Protein AF-A0A5J5EKC9-F1 (afdb_monomer)

Radius of gyration: 21.71 Å; Cα contacts (8 Å, |Δi|>4): 289; chains: 1; bounding box: 44×58×73 Å

Mean predicted aligned error: 9.91 Å

pLDDT: mean 78.84, std 13.07, range [30.14, 92.81]

Structure (mmCIF, N/CA/C/O backbone):
data_AF-A0A5J5EKC9-F1
#
_entry.id   AF-A0A5J5EKC9-F1
#
loop_
_atom_site.group_PDB
_atom_site.id
_atom_site.type_symbol
_atom_site.label_atom_id
_atom_site.label_alt_id
_atom_site.label_comp_id
_atom_site.label_asym_id
_atom_site.label_entity_id
_atom_site.label_seq_id
_atom_site.pdbx_PDB_ins_code
_atom_site.Cartn_x
_atom_site.Cartn_y
_atom_site.Cartn_z
_atom_site.occupancy
_atom_site.B_iso_or_equiv
_atom_site.auth_seq_id
_atom_site.auth_comp_id
_atom_site.auth_asym_id
_atom_site.auth_atom_id
_atom_site.pdbx_PDB_model_num
ATOM 1 N N . MET A 1 1 ? 7.483 28.991 14.052 1.00 56.00 1 MET A N 1
ATOM 2 C CA . MET A 1 1 ? 7.542 28.719 12.599 1.00 56.00 1 MET A CA 1
ATOM 3 C C . MET A 1 1 ? 7.421 30.020 11.818 1.00 56.00 1 MET A C 1
ATOM 5 O O . MET A 1 1 ? 6.330 30.593 11.782 1.00 56.00 1 MET A O 1
ATOM 9 N N . SER A 1 2 ? 8.534 30.483 11.246 1.00 81.50 2 SER A N 1
ATOM 10 C CA . SER A 1 2 ? 8.659 31.680 10.397 1.00 81.50 2 SER A CA 1
ATOM 11 C C . SER A 1 2 ? 7.829 31.551 9.108 1.00 81.50 2 SER A C 1
ATOM 13 O O . SER A 1 2 ? 7.553 30.442 8.644 1.00 81.50 2 SER A O 1
ATOM 15 N N . LYS A 1 3 ? 7.426 32.674 8.490 1.00 78.38 3 LYS A N 1
ATOM 16 C CA . LYS A 1 3 ? 6.724 32.679 7.185 1.00 78.38 3 LYS A CA 1
ATOM 17 C C . LYS A 1 3 ? 7.513 31.930 6.100 1.00 78.38 3 LYS A C 1
ATOM 19 O O . LYS A 1 3 ? 6.905 31.303 5.237 1.00 78.38 3 LYS A O 1
ATOM 24 N N . ILE A 1 4 ? 8.844 31.963 6.179 1.00 77.62 4 ILE A N 1
ATOM 25 C CA . ILE A 1 4 ? 9.750 31.296 5.234 1.00 77.62 4 ILE A CA 1
ATOM 26 C C . ILE A 1 4 ? 9.660 29.769 5.384 1.00 77.62 4 ILE A C 1
ATOM 28 O O . ILE A 1 4 ? 9.441 29.067 4.403 1.00 77.62 4 ILE A O 1
ATOM 32 N N . GLU A 1 5 ? 9.705 29.250 6.613 1.00 74.94 5 GLU A N 1
ATOM 33 C CA . GLU A 1 5 ? 9.598 27.806 6.887 1.00 74.94 5 GLU A CA 1
ATOM 34 C C . GLU A 1 5 ? 8.246 27.231 6.444 1.00 74.94 5 GLU A C 1
ATOM 36 O O . GLU A 1 5 ? 8.173 26.127 5.906 1.00 74.94 5 GLU A O 1
ATOM 41 N N . ARG A 1 6 ? 7.160 27.999 6.621 1.00 73.62 6 ARG A N 1
ATOM 42 C CA . ARG A 1 6 ? 5.823 27.602 6.144 1.00 73.62 6 ARG A CA 1
ATOM 43 C C . ARG A 1 6 ? 5.771 27.500 4.621 1.00 73.62 6 ARG A C 1
ATOM 45 O O . ARG A 1 6 ? 5.148 26.578 4.102 1.00 73.62 6 ARG A O 1
ATOM 52 N N . ARG A 1 7 ? 6.425 28.428 3.916 1.00 75.81 7 ARG A N 1
ATOM 53 C CA . ARG A 1 7 ? 6.481 28.448 2.450 1.00 75.81 7 ARG A CA 1
ATOM 54 C C . ARG A 1 7 ? 7.300 27.277 1.905 1.00 75.81 7 ARG A C 1
ATOM 56 O O . ARG A 1 7 ? 6.843 26.626 0.973 1.00 75.81 7 ARG A O 1
ATOM 63 N N . ASN A 1 8 ? 8.431 26.960 2.531 1.00 78.06 8 ASN A N 1
ATOM 64 C CA . ASN A 1 8 ? 9.258 25.814 2.141 1.00 78.06 8 ASN A CA 1
ATOM 65 C C . ASN A 1 8 ? 8.502 24.495 2.335 1.00 78.06 8 ASN A C 1
ATOM 67 O O . ASN A 1 8 ? 8.378 23.713 1.401 1.00 78.06 8 ASN A O 1
ATOM 71 N N . LYS A 1 9 ? 7.859 24.305 3.494 1.00 76.06 9 LYS A N 1
ATOM 72 C CA . LYS A 1 9 ? 7.062 23.098 3.760 1.00 76.06 9 LYS A CA 1
ATOM 73 C C . LYS A 1 9 ? 5.886 22.930 2.787 1.00 76.06 9 LYS A C 1
ATOM 75 O O . LYS A 1 9 ? 5.529 21.806 2.438 1.00 76.06 9 LYS A O 1
ATOM 80 N N . ALA A 1 10 ? 5.274 24.035 2.357 1.00 73.69 10 ALA A N 1
ATOM 81 C CA . ALA A 1 10 ? 4.225 24.013 1.340 1.00 73.69 10 ALA A CA 1
ATOM 82 C C . ALA A 1 10 ? 4.771 23.627 -0.047 1.00 73.69 10 ALA A C 1
ATOM 84 O O . ALA A 1 10 ? 4.149 22.819 -0.733 1.00 73.69 10 ALA A O 1
ATOM 85 N N . ALA A 1 11 ? 5.944 24.139 -0.428 1.00 75.88 11 ALA A N 1
ATOM 86 C CA . ALA A 1 11 ? 6.608 23.788 -1.684 1.00 75.88 11 ALA A CA 1
ATOM 87 C C . ALA A 1 11 ? 7.048 22.311 -1.722 1.00 75.88 11 ALA A C 1
ATOM 89 O O . ALA A 1 11 ? 6.863 21.634 -2.737 1.00 75.88 11 ALA A O 1
ATOM 90 N N . ASP A 1 12 ? 7.549 21.781 -0.604 1.00 72.62 12 ASP A N 1
ATOM 91 C CA . ASP A 1 12 ? 7.915 20.365 -0.475 1.00 72.62 12 ASP A CA 1
ATOM 92 C C . ASP A 1 12 ? 6.685 19.458 -0.633 1.00 72.62 12 ASP A C 1
ATOM 94 O O . ASP A 1 12 ? 6.710 18.460 -1.360 1.00 72.62 12 ASP A O 1
ATOM 98 N N . PHE A 1 13 ? 5.568 19.840 -0.004 1.00 71.50 13 PHE A N 1
ATOM 99 C CA . PHE A 1 13 ? 4.289 19.146 -0.150 1.00 71.50 13 PHE A CA 1
ATOM 100 C C . PHE A 1 13 ? 3.783 19.162 -1.598 1.00 71.50 13 PHE A C 1
ATOM 102 O O . PHE A 1 13 ? 3.320 18.147 -2.128 1.00 71.50 13 PHE A O 1
ATOM 109 N N . GLU A 1 14 ? 3.865 20.315 -2.256 1.00 71.62 14 GLU A N 1
ATOM 110 C CA . GLU A 1 14 ? 3.428 20.469 -3.638 1.00 71.62 14 GLU A CA 1
ATOM 111 C C . GLU A 1 14 ? 4.264 19.606 -4.586 1.00 71.62 14 GLU A C 1
ATOM 113 O O . GLU A 1 14 ? 3.705 18.851 -5.386 1.00 71.62 14 GLU A O 1
ATOM 118 N N . THR A 1 15 ? 5.584 19.614 -4.412 1.00 72.25 15 THR A N 1
ATOM 119 C CA . THR A 1 15 ? 6.518 18.809 -5.207 1.00 72.25 15 THR A CA 1
ATOM 120 C C . THR A 1 15 ? 6.248 17.313 -5.044 1.00 72.25 15 THR A C 1
ATOM 122 O O . THR A 1 15 ? 6.130 16.599 -6.043 1.00 72.25 15 THR A O 1
ATOM 125 N N . GLY A 1 16 ? 6.066 16.842 -3.804 1.00 69.88 16 GLY A N 1
ATOM 126 C CA . GLY A 1 16 ? 5.762 15.437 -3.515 1.00 69.88 16 GLY A CA 1
ATOM 127 C C . GLY A 1 16 ? 4.366 14.997 -3.973 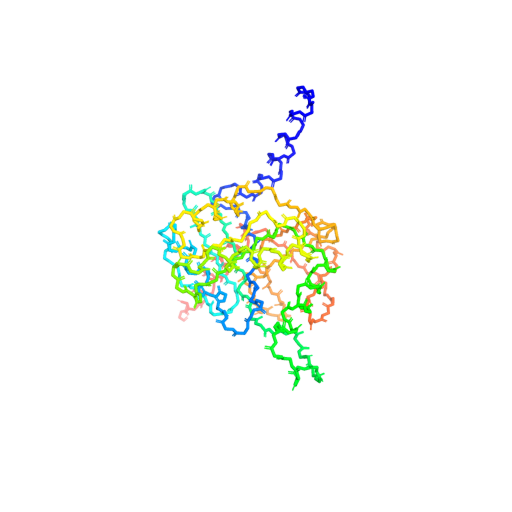1.00 69.88 16 GLY A C 1
ATOM 128 O O . GLY A 1 16 ? 4.175 13.844 -4.358 1.00 69.88 16 GLY A O 1
ATOM 129 N N . SER A 1 17 ? 3.383 15.904 -3.979 1.00 73.81 17 SER A N 1
ATOM 130 C CA . SER A 1 17 ? 2.011 15.594 -4.413 1.00 73.81 17 SER A CA 1
ATOM 131 C C . SER A 1 17 ? 1.813 15.649 -5.932 1.00 73.81 17 SER A C 1
ATOM 133 O O . SER A 1 17 ? 0.872 15.037 -6.440 1.00 73.81 17 SER A O 1
ATOM 135 N N . ARG A 1 18 ? 2.694 16.340 -6.672 1.00 80.44 18 ARG A N 1
ATOM 136 C CA . ARG A 1 18 ? 2.567 16.580 -8.121 1.00 80.44 18 ARG A CA 1
ATOM 137 C C . ARG A 1 18 ? 2.431 15.297 -8.940 1.00 80.44 18 ARG A C 1
ATOM 139 O O . ARG A 1 18 ? 1.605 15.246 -9.843 1.00 80.44 18 ARG A O 1
ATOM 146 N N . ILE A 1 19 ? 3.176 14.250 -8.586 1.00 82.19 19 ILE A N 1
ATOM 147 C CA . ILE A 1 19 ? 3.167 12.957 -9.296 1.00 82.19 19 ILE A CA 1
ATOM 148 C C . ILE A 1 19 ? 1.819 12.220 -9.216 1.00 82.19 19 ILE A C 1
ATOM 150 O O . ILE A 1 19 ? 1.583 11.294 -9.987 1.00 82.19 19 ILE A O 1
ATOM 154 N N . PHE A 1 20 ? 0.942 12.620 -8.291 1.00 82.56 20 PHE A N 1
ATOM 155 C CA . PHE A 1 20 ? -0.371 12.010 -8.067 1.00 82.56 20 PHE A CA 1
ATOM 156 C C . PHE A 1 20 ? -1.532 12.858 -8.616 1.00 82.56 20 PHE A C 1
ATOM 158 O O . PHE A 1 20 ? -2.692 12.485 -8.449 1.00 82.56 20 PHE A O 1
ATOM 165 N N . ARG A 1 21 ? -1.273 14.008 -9.254 1.00 80.50 21 ARG A N 1
ATOM 166 C CA . ARG A 1 21 ? -2.330 14.907 -9.751 1.00 80.50 21 ARG A CA 1
ATOM 167 C C . ARG A 1 21 ? -2.674 14.645 -11.216 1.00 80.50 21 ARG A C 1
ATOM 169 O O . ARG A 1 21 ? -1.801 14.714 -12.072 1.00 80.50 21 ARG A O 1
ATOM 176 N N . GLY A 1 22 ? -3.961 14.439 -11.499 1.00 73.56 22 GLY A N 1
ATOM 177 C CA . GLY A 1 22 ? -4.493 14.270 -12.857 1.00 73.56 22 GLY A CA 1
ATOM 178 C C . GLY A 1 22 ? -4.957 12.843 -13.163 1.00 73.56 22 GLY A C 1
ATOM 179 O O . GLY A 1 22 ? -4.764 11.933 -12.362 1.00 73.56 22 GLY A O 1
ATOM 180 N N . LYS A 1 23 ? -5.598 12.656 -14.323 1.00 68.25 23 LYS A N 1
ATOM 181 C CA . LYS A 1 23 ? -6.128 11.350 -14.762 1.00 68.25 23 LYS A CA 1
ATOM 182 C C . LYS A 1 23 ? -5.019 10.373 -15.171 1.00 68.25 23 LYS A C 1
ATOM 184 O O . LYS A 1 23 ? -5.098 9.194 -14.839 1.00 68.25 23 LYS A O 1
ATOM 189 N N . ASP A 1 24 ? -3.949 10.889 -15.775 1.00 73.75 24 ASP A N 1
ATOM 190 C CA . ASP A 1 24 ? -2.747 10.124 -16.148 1.00 73.75 24 ASP A CA 1
ATOM 191 C C . ASP A 1 24 ? -1.687 10.094 -15.038 1.00 73.75 24 ASP A C 1
ATOM 193 O O . ASP A 1 24 ? -0.527 9.752 -15.264 1.00 73.75 24 ASP A O 1
ATOM 197 N N . ALA A 1 25 ? -2.074 10.476 -13.819 1.00 81.50 25 ALA A N 1
ATOM 198 C CA . ALA A 1 25 ? -1.167 10.498 -12.692 1.00 81.50 25 ALA A CA 1
ATOM 199 C C . ALA A 1 25 ? -0.790 9.094 -12.227 1.00 81.50 25 ALA A C 1
ATOM 201 O O . ALA A 1 25 ? -1.531 8.114 -12.374 1.00 81.50 25 ALA A O 1
ATOM 202 N N . ALA A 1 26 ? 0.363 9.021 -11.577 1.00 84.44 26 ALA A N 1
ATOM 203 C CA . ALA A 1 26 ? 0.844 7.789 -11.001 1.00 84.44 26 ALA A CA 1
ATOM 204 C C . ALA A 1 26 ? -0.047 7.398 -9.799 1.00 84.44 26 ALA A C 1
ATOM 206 O O . ALA A 1 26 ? -0.280 8.234 -8.919 1.00 84.44 26 ALA A O 1
ATOM 207 N N . PRO A 1 27 ? -0.520 6.142 -9.695 1.00 86.81 27 PRO A N 1
ATOM 208 C CA . PRO A 1 27 ? -1.476 5.743 -8.665 1.00 86.81 27 PRO A CA 1
ATOM 209 C C . PRO A 1 27 ? -0.842 5.669 -7.274 1.00 86.81 27 PRO A C 1
ATOM 211 O O . PRO A 1 27 ? 0.279 5.185 -7.115 1.00 86.81 27 PRO A O 1
ATOM 214 N N . ARG A 1 28 ? -1.558 6.112 -6.242 1.00 87.62 28 ARG A N 1
ATOM 215 C CA . ARG A 1 28 ? -1.145 5.922 -4.845 1.00 87.62 28 ARG A CA 1
ATOM 216 C C . ARG A 1 28 ? -1.250 4.444 -4.486 1.00 87.62 28 ARG A C 1
ATOM 218 O O . ARG A 1 28 ? -2.341 3.888 -4.526 1.00 87.62 28 ARG A O 1
ATOM 225 N N . ILE A 1 29 ? -0.124 3.828 -4.148 1.00 85.12 29 ILE A N 1
ATOM 226 C CA . ILE A 1 29 ? -0.057 2.401 -3.826 1.00 85.12 29 ILE A CA 1
ATOM 227 C C . ILE A 1 29 ? -0.468 2.204 -2.365 1.00 85.12 29 ILE A C 1
ATOM 229 O O . ILE A 1 29 ? 0.139 2.795 -1.470 1.00 85.12 29 ILE A O 1
ATOM 233 N N . VAL A 1 30 ? -1.482 1.375 -2.130 1.00 86.31 30 VAL A N 1
ATOM 234 C CA . VAL A 1 30 ? -1.990 1.034 -0.797 1.00 86.31 30 VAL A CA 1
ATOM 235 C C . VAL A 1 30 ? -2.004 -0.481 -0.649 1.00 86.31 30 VAL A C 1
ATOM 237 O O . VAL A 1 30 ? -2.811 -1.167 -1.273 1.00 86.31 30 VAL A O 1
ATOM 240 N N . ALA A 1 31 ? -1.111 -1.007 0.187 1.00 85.44 31 ALA A N 1
ATOM 241 C CA . ALA A 1 31 ? -1.110 -2.417 0.551 1.00 85.44 31 ALA A CA 1
ATOM 242 C C . ALA A 1 31 ? -2.077 -2.662 1.715 1.00 85.44 31 ALA A C 1
ATOM 244 O O . ALA A 1 31 ? -2.024 -1.963 2.728 1.00 85.44 31 ALA A O 1
ATOM 245 N N . VAL A 1 32 ? -2.951 -3.657 1.569 1.00 83.75 32 VAL A N 1
ATOM 246 C CA . VAL A 1 32 ? -3.915 -4.064 2.596 1.00 83.75 32 VAL A CA 1
ATOM 247 C C . VAL A 1 32 ? -3.488 -5.416 3.141 1.00 83.75 32 VAL A C 1
ATOM 249 O O . VAL A 1 32 ? -3.497 -6.412 2.417 1.00 83.75 32 VAL A O 1
ATOM 252 N N . VAL A 1 33 ? -3.089 -5.425 4.413 1.00 83.56 33 VAL A N 1
ATOM 253 C CA . VAL A 1 33 ? -2.489 -6.580 5.086 1.00 83.56 33 VAL A CA 1
ATOM 254 C C . VAL A 1 33 ? -3.454 -7.115 6.153 1.00 83.56 33 VAL A C 1
ATOM 256 O O . VAL A 1 33 ? -3.786 -6.378 7.085 1.00 83.56 33 VAL A O 1
ATOM 259 N N . PRO A 1 34 ? -3.897 -8.381 6.058 1.00 86.00 34 PRO A N 1
ATOM 260 C CA . PRO A 1 34 ? -4.739 -9.004 7.069 1.00 86.00 34 PRO A CA 1
ATOM 261 C C . PRO A 1 34 ? -3.875 -9.513 8.228 1.00 86.00 34 PRO A C 1
ATOM 263 O O . PRO A 1 34 ? -3.042 -10.402 8.057 1.00 86.00 34 PRO A O 1
ATOM 266 N N . LEU A 1 35 ? -4.076 -8.950 9.420 1.00 81.19 35 LEU A N 1
ATOM 267 C CA . LEU A 1 35 ? -3.326 -9.339 10.620 1.00 81.19 35 LEU A CA 1
ATOM 268 C C . LEU A 1 35 ? -3.928 -10.555 11.330 1.00 81.19 35 LEU A C 1
ATOM 270 O O . LEU A 1 35 ? -3.189 -11.342 11.914 1.00 81.19 35 LEU A O 1
ATOM 274 N N . CYS A 1 36 ? -5.247 -10.728 11.237 1.00 79.94 36 CYS A N 1
ATOM 275 C CA . CYS A 1 36 ? -5.976 -11.832 11.856 1.00 79.94 36 CYS A CA 1
ATOM 276 C C . CYS A 1 36 ? -6.418 -12.860 10.802 1.00 79.94 36 CYS A C 1
ATOM 278 O O . CYS A 1 36 ? -6.646 -12.524 9.640 1.00 79.94 36 CYS A O 1
ATOM 280 N N . GLY A 1 37 ? -6.588 -14.122 11.197 1.00 75.69 37 GLY A N 1
ATOM 281 C CA . GLY A 1 37 ? -7.072 -15.176 10.291 1.00 75.69 37 GLY A CA 1
ATOM 282 C C . GLY A 1 37 ? -8.527 -15.036 9.826 1.00 75.69 37 GLY A C 1
ATOM 283 O O . GLY A 1 37 ? -8.891 -15.599 8.801 1.00 75.69 37 GLY A O 1
ATOM 284 N N . ASN A 1 38 ? -9.352 -14.286 10.554 1.00 78.44 38 ASN A N 1
ATOM 285 C CA . ASN A 1 38 ? -10.787 -14.121 10.301 1.00 78.44 38 ASN A CA 1
ATOM 286 C C . ASN A 1 38 ? -11.145 -12.829 9.545 1.00 78.44 38 ASN A C 1
ATOM 288 O O . ASN A 1 38 ? -12.326 -12.512 9.412 1.00 78.44 38 ASN A O 1
ATOM 292 N N . VAL A 1 39 ? -10.151 -12.067 9.077 1.00 82.81 39 VAL A N 1
ATOM 293 C CA . VAL A 1 39 ? -10.372 -10.818 8.334 1.00 82.81 39 VAL A CA 1
ATOM 294 C C . VAL A 1 39 ? -10.131 -11.010 6.839 1.00 82.81 39 VAL A C 1
ATOM 296 O O . VAL A 1 39 ? -9.233 -11.741 6.426 1.00 82.81 39 VAL A O 1
ATOM 299 N N . SER A 1 40 ? -10.919 -10.315 6.017 1.00 85.06 40 SER A N 1
ATOM 300 C CA . SER A 1 40 ? -10.773 -10.315 4.557 1.00 85.06 40 SER A CA 1
ATOM 301 C C . SER A 1 40 ? -10.312 -8.944 4.074 1.00 85.06 40 SER A C 1
ATOM 303 O O . SER A 1 40 ? -11.051 -7.959 4.151 1.00 85.06 40 SER A O 1
ATOM 305 N N . SER A 1 41 ? -9.099 -8.892 3.519 1.00 85.56 41 SER A N 1
ATOM 306 C CA . SER A 1 41 ? -8.526 -7.693 2.893 1.00 85.56 41 SER A CA 1
ATOM 307 C C . SER A 1 41 ? -9.415 -7.159 1.768 1.00 85.56 41 SER A C 1
ATOM 309 O O . SER A 1 41 ? -9.649 -5.953 1.680 1.00 85.56 41 SER A O 1
ATOM 311 N N . ALA A 1 42 ? -9.969 -8.050 0.941 1.00 90.25 42 ALA A N 1
ATOM 312 C CA . ALA A 1 42 ? -10.867 -7.678 -0.147 1.00 90.25 42 ALA A CA 1
ATOM 313 C C . ALA A 1 42 ? -12.170 -7.060 0.380 1.00 90.25 42 ALA A C 1
ATOM 315 O O . ALA A 1 42 ? -12.610 -6.026 -0.123 1.00 90.25 42 ALA A O 1
ATOM 316 N N . ALA A 1 43 ? -12.759 -7.626 1.440 1.00 89.94 43 ALA A N 1
ATOM 317 C CA . ALA A 1 43 ? -13.953 -7.062 2.068 1.00 89.94 43 ALA A CA 1
ATOM 318 C C . ALA A 1 43 ? -13.702 -5.663 2.655 1.00 89.94 43 ALA A C 1
ATOM 320 O O . ALA A 1 43 ? -14.560 -4.788 2.530 1.00 89.94 43 ALA A O 1
ATOM 321 N N . VAL A 1 44 ? -12.521 -5.424 3.240 1.00 89.19 44 VAL A N 1
ATOM 322 C CA . VAL A 1 44 ? -12.117 -4.093 3.724 1.00 89.19 44 VAL A CA 1
ATOM 323 C C . VAL A 1 44 ? -12.076 -3.084 2.577 1.00 89.19 44 VAL A C 1
ATOM 325 O O . VAL A 1 44 ? -12.684 -2.018 2.684 1.00 89.19 44 VAL A O 1
ATOM 328 N N . VAL A 1 45 ? -11.408 -3.420 1.469 1.00 90.69 45 VAL A N 1
ATOM 329 C CA . VAL A 1 45 ? -11.327 -2.537 0.293 1.00 90.69 45 VAL A CA 1
ATOM 330 C C . VAL A 1 45 ? -12.717 -2.284 -0.288 1.00 90.69 45 VAL A C 1
ATOM 332 O O . VAL A 1 45 ? -13.070 -1.130 -0.521 1.00 90.69 45 VAL A O 1
ATOM 335 N N . ARG A 1 46 ? -13.552 -3.323 -0.432 1.00 91.81 46 ARG A N 1
ATOM 336 C CA . ARG A 1 46 ? -14.948 -3.183 -0.885 1.00 91.81 46 ARG A CA 1
ATOM 337 C C . ARG A 1 46 ? -15.750 -2.246 0.021 1.00 91.81 46 ARG A C 1
ATOM 339 O O . ARG A 1 46 ? -16.457 -1.382 -0.484 1.00 91.81 46 ARG A O 1
ATOM 346 N N . SER A 1 47 ? -15.618 -2.368 1.342 1.00 89.94 47 SER A N 1
ATOM 347 C CA . SER A 1 47 ? -16.299 -1.487 2.304 1.00 89.94 47 SER A CA 1
ATOM 348 C C . SER A 1 47 ? -15.847 -0.029 2.174 1.00 89.94 47 SER A C 1
ATOM 350 O O . SER A 1 47 ? -16.673 0.883 2.188 1.00 89.94 47 SER A O 1
ATOM 352 N N . LEU A 1 48 ? -14.542 0.205 1.999 1.00 90.06 48 LEU A N 1
ATOM 353 C CA . LEU A 1 48 ? -14.000 1.551 1.796 1.00 90.06 48 LEU A CA 1
ATOM 354 C C . LEU A 1 48 ? -14.485 2.168 0.483 1.00 90.06 48 LEU A C 1
ATOM 356 O O . LEU A 1 48 ? -14.891 3.327 0.481 1.00 90.06 48 LEU A O 1
ATOM 360 N N . LEU A 1 49 ? -14.479 1.409 -0.613 1.00 90.88 49 LEU A N 1
ATOM 361 C CA . LEU A 1 49 ? -14.930 1.895 -1.919 1.00 90.88 49 LEU A CA 1
ATOM 362 C C . LEU A 1 49 ? -16.440 2.168 -1.934 1.00 90.88 49 LEU A C 1
ATOM 364 O O . LEU A 1 49 ? -16.854 3.228 -2.398 1.00 90.88 49 LEU A O 1
ATOM 368 N N . ARG A 1 50 ? -17.247 1.300 -1.308 1.00 89.88 50 ARG A N 1
ATOM 369 C CA . ARG A 1 50 ? -18.685 1.541 -1.096 1.00 89.88 50 ARG A CA 1
ATOM 370 C C . ARG A 1 50 ? -18.952 2.822 -0.311 1.00 89.88 50 ARG A C 1
ATOM 372 O O . ARG A 1 50 ? -19.875 3.547 -0.646 1.00 89.88 50 ARG A O 1
ATOM 379 N N . SER A 1 51 ? -18.124 3.153 0.685 1.00 87.94 51 SER A N 1
ATOM 380 C CA . SER A 1 51 ? -18.258 4.419 1.434 1.00 87.94 51 SER A CA 1
ATOM 381 C C . SER A 1 51 ? -17.981 5.683 0.600 1.00 87.94 51 SER A C 1
ATOM 383 O O . SER A 1 51 ? -18.180 6.803 1.078 1.00 87.94 51 SER A O 1
ATOM 385 N N . LEU A 1 52 ? -17.483 5.508 -0.626 1.00 87.25 52 LEU A N 1
ATOM 386 C CA . LEU A 1 52 ? -17.191 6.559 -1.597 1.00 87.25 52 LEU A CA 1
ATOM 387 C C . LEU A 1 52 ? -18.082 6.466 -2.841 1.00 87.25 52 LEU A C 1
ATOM 389 O O . LEU A 1 52 ? -17.784 7.155 -3.815 1.00 87.25 52 LEU A O 1
ATOM 393 N N . ASP A 1 53 ? -19.107 5.610 -2.818 1.00 86.88 53 ASP A N 1
ATOM 394 C CA . ASP A 1 53 ? -19.987 5.331 -3.957 1.00 86.88 53 ASP A CA 1
ATOM 395 C C . ASP A 1 53 ? -19.217 4.829 -5.196 1.00 86.88 53 ASP A C 1
ATOM 397 O O . ASP A 1 53 ? -19.576 5.101 -6.340 1.00 86.88 53 ASP A O 1
ATOM 401 N N . VAL A 1 54 ? -18.114 4.103 -4.967 1.00 87.12 54 VAL A N 1
ATOM 402 C CA . VAL A 1 54 ? -17.298 3.481 -6.016 1.00 87.12 54 VAL A CA 1
ATOM 403 C C . VAL A 1 54 ? -17.559 1.979 -6.018 1.00 87.12 54 VAL A C 1
ATOM 405 O O . VAL A 1 54 ? -17.171 1.267 -5.089 1.00 87.12 54 VAL A O 1
ATOM 408 N N . GLU A 1 55 ? -18.178 1.485 -7.086 1.00 83.38 55 GLU A N 1
ATOM 409 C CA . GLU A 1 55 ? -18.395 0.055 -7.301 1.00 83.38 55 GLU A CA 1
ATOM 410 C C . GLU A 1 55 ? -17.348 -0.494 -8.266 1.00 83.38 55 GLU A C 1
ATOM 412 O O . GLU A 1 55 ? -17.337 -0.184 -9.454 1.00 83.38 55 GLU A O 1
ATOM 417 N N . VAL A 1 56 ? -16.426 -1.292 -7.731 1.00 85.00 56 VAL A N 1
ATOM 418 C CA . VAL A 1 56 ? -15.392 -1.982 -8.503 1.00 85.00 56 VAL A CA 1
ATOM 419 C C . VAL A 1 56 ? -15.265 -3.400 -7.970 1.00 85.00 56 VAL A C 1
ATOM 421 O O . VAL A 1 56 ? -15.342 -3.631 -6.760 1.00 85.00 56 VAL A O 1
ATOM 424 N N . GLU A 1 57 ? -15.055 -4.351 -8.874 1.00 86.88 57 GLU A N 1
ATOM 425 C CA . GLU A 1 57 ? -14.723 -5.719 -8.507 1.00 86.88 57 GLU A CA 1
ATOM 426 C C . GLU A 1 57 ? -13.323 -5.758 -7.879 1.00 86.88 57 GLU A C 1
ATOM 428 O O . GLU A 1 57 ? -12.316 -5.391 -8.489 1.00 86.88 57 GLU A O 1
ATOM 433 N N . VAL A 1 58 ? -13.269 -6.160 -6.610 1.00 89.88 58 VAL A N 1
ATOM 434 C CA . VAL A 1 58 ? -12.017 -6.282 -5.864 1.00 89.88 58 VAL A CA 1
ATOM 435 C C . VAL A 1 58 ? -11.655 -7.761 -5.799 1.00 89.88 58 VAL A C 1
ATOM 437 O O . VAL A 1 58 ? -12.434 -8.525 -5.220 1.00 89.88 58 VAL A O 1
ATOM 440 N N . PRO A 1 59 ? -10.491 -8.168 -6.333 1.00 88.12 59 PRO A N 1
ATOM 441 C CA . PRO A 1 59 ? -10.056 -9.553 -6.263 1.00 88.12 59 PRO A CA 1
ATOM 442 C C . PRO A 1 59 ? -9.759 -9.954 -4.812 1.00 88.12 59 PRO A C 1
ATOM 444 O O . PRO A 1 59 ? -9.365 -9.122 -3.992 1.00 88.12 59 PRO A O 1
ATOM 447 N N . GLU A 1 60 ? -9.902 -11.243 -4.493 1.00 84.75 60 GLU A N 1
ATOM 448 C CA . GLU A 1 60 ? -9.558 -11.774 -3.161 1.00 84.75 60 GLU A CA 1
ATOM 449 C C . GLU A 1 60 ? -8.064 -11.617 -2.834 1.00 84.75 60 GLU A C 1
ATOM 451 O O . GLU A 1 60 ? -7.686 -11.455 -1.673 1.00 84.75 60 GLU A O 1
ATOM 456 N N . TYR A 1 61 ? -7.211 -11.628 -3.860 1.00 80.44 61 TYR A N 1
ATOM 457 C CA . TYR A 1 61 ? -5.782 -11.355 -3.763 1.00 80.44 61 TYR A CA 1
ATOM 458 C C . TYR A 1 61 ? -5.266 -10.724 -5.059 1.00 80.44 61 TYR A C 1
ATOM 460 O O . TYR A 1 61 ? -5.783 -11.000 -6.139 1.00 80.44 61 TYR A O 1
ATOM 468 N N . GLY A 1 62 ? -4.231 -9.890 -4.960 1.00 79.50 62 GLY A N 1
ATOM 469 C CA . GLY A 1 62 ? -3.592 -9.258 -6.116 1.00 79.50 62 GLY A CA 1
ATOM 470 C C . GLY A 1 62 ? -3.785 -7.746 -6.159 1.00 79.50 62 GLY A C 1
ATOM 471 O O . GLY A 1 62 ? -3.879 -7.090 -5.124 1.00 79.50 62 GLY A O 1
ATOM 472 N N . ILE A 1 63 ? -3.778 -7.178 -7.363 1.00 81.75 63 ILE A N 1
ATOM 473 C CA . ILE A 1 63 ? -3.728 -5.729 -7.572 1.00 81.75 63 ILE A CA 1
ATOM 474 C C . ILE A 1 63 ? -5.033 -5.251 -8.204 1.00 81.75 63 ILE A C 1
ATOM 476 O O . ILE A 1 63 ? -5.496 -5.822 -9.186 1.00 81.75 63 ILE A O 1
ATOM 480 N N . CYS A 1 64 ? -5.607 -4.178 -7.666 1.00 86.69 64 CYS A N 1
ATOM 481 C CA . CYS A 1 64 ? -6.781 -3.513 -8.223 1.00 86.69 64 CYS A CA 1
ATOM 482 C C . CYS A 1 64 ? -6.560 -2.002 -8.234 1.00 86.69 64 CYS A C 1
ATOM 484 O O . CYS A 1 64 ? -6.101 -1.426 -7.252 1.00 86.69 64 CYS A O 1
ATOM 486 N N . THR A 1 65 ? -6.891 -1.341 -9.339 1.00 88.25 65 THR A N 1
ATOM 487 C CA . THR A 1 65 ? -6.681 0.100 -9.490 1.00 88.25 65 THR A CA 1
ATOM 488 C C . THR A 1 65 ? -8.016 0.810 -9.636 1.00 88.25 65 THR A C 1
ATOM 490 O O . THR A 1 65 ? -8.791 0.499 -10.533 1.00 88.25 65 THR A O 1
ATOM 493 N N . THR A 1 66 ? -8.264 1.802 -8.785 1.00 90.50 66 THR A N 1
ATOM 494 C CA . THR A 1 66 ? -9.533 2.533 -8.723 1.00 90.50 66 THR A CA 1
ATOM 495 C C . THR A 1 66 ? -9.308 4.032 -8.832 1.00 90.50 66 THR A C 1
ATOM 497 O O . THR A 1 66 ? -8.444 4.596 -8.152 1.00 90.50 66 THR A O 1
ATOM 500 N N . TRP A 1 67 ? -10.119 4.695 -9.649 1.00 90.19 67 TRP A N 1
ATOM 501 C CA . TRP A 1 67 ? -10.192 6.150 -9.681 1.00 90.19 67 TRP A CA 1
ATOM 502 C C . TRP A 1 67 ? -11.228 6.642 -8.671 1.00 90.19 67 TRP A C 1
ATOM 504 O O . TRP A 1 67 ? -12.380 6.219 -8.709 1.00 90.19 67 TRP A O 1
ATOM 514 N N . VAL A 1 68 ? -10.824 7.536 -7.767 1.00 89.12 68 VAL A N 1
ATOM 515 C CA . VAL A 1 68 ? -11.722 8.120 -6.767 1.00 89.12 68 VAL A CA 1
ATOM 516 C C . VAL A 1 68 ? -12.065 9.545 -7.182 1.00 89.12 68 VAL A C 1
ATOM 518 O O . VAL A 1 68 ? -11.307 10.483 -6.912 1.00 89.12 68 VAL A O 1
ATOM 521 N N . GLU A 1 69 ? -13.226 9.710 -7.819 1.00 87.50 69 GLU A N 1
ATOM 522 C CA . GLU A 1 69 ? -13.663 10.987 -8.404 1.00 87.50 69 GLU A CA 1
ATOM 523 C C . GLU A 1 69 ? -13.719 12.107 -7.359 1.00 87.50 69 GLU A C 1
ATOM 525 O O . GLU A 1 69 ? -13.194 13.199 -7.578 1.00 87.50 69 GLU A O 1
ATOM 530 N N . ARG A 1 70 ? -14.236 11.803 -6.160 1.00 87.44 70 ARG A N 1
ATOM 531 C CA . ARG A 1 70 ? -14.360 12.756 -5.044 1.00 87.44 70 ARG A CA 1
ATOM 532 C C . ARG A 1 70 ? -13.047 13.453 -4.681 1.00 87.44 70 ARG A C 1
ATOM 534 O O . ARG A 1 70 ? -13.065 14.610 -4.266 1.00 87.44 70 ARG A O 1
ATOM 541 N N . PHE A 1 71 ? -11.919 12.756 -4.812 1.00 87.00 71 PHE A N 1
ATOM 542 C CA . PHE A 1 71 ? -10.595 13.297 -4.494 1.00 87.00 71 PHE A CA 1
ATOM 543 C C . PHE A 1 71 ? -9.749 13.577 -5.738 1.00 87.00 71 PHE A C 1
ATOM 545 O O . PHE A 1 71 ? -8.670 14.149 -5.602 1.00 87.00 71 PHE A O 1
ATOM 552 N N . LYS A 1 72 ? -10.224 13.212 -6.938 1.00 87.62 72 LYS A N 1
ATOM 553 C CA . LYS A 1 72 ? -9.475 13.285 -8.204 1.00 87.62 72 LYS A CA 1
ATOM 554 C C . LYS A 1 72 ? -8.102 12.617 -8.088 1.00 87.62 72 LYS A C 1
ATOM 556 O O . LYS A 1 72 ? -7.077 13.185 -8.475 1.00 87.62 72 LYS A O 1
ATOM 561 N N . GLN A 1 73 ? -8.078 11.443 -7.460 1.00 88.50 73 GLN A N 1
ATOM 562 C CA . GLN A 1 73 ? -6.870 10.661 -7.209 1.00 88.50 73 GLN A CA 1
ATOM 563 C C . GLN A 1 73 ? -7.074 9.221 -7.672 1.00 88.50 73 GLN A C 1
ATOM 565 O O . GLN A 1 73 ? -8.155 8.647 -7.530 1.00 88.50 73 GLN A O 1
ATOM 570 N N . LYS A 1 74 ? -5.994 8.624 -8.172 1.00 89.31 74 LYS A N 1
ATOM 571 C CA . LYS A 1 74 ? -5.928 7.211 -8.538 1.00 89.31 74 LYS A CA 1
ATOM 572 C C . LYS A 1 74 ? -5.291 6.425 -7.393 1.00 89.31 74 LYS A C 1
ATOM 574 O O . LYS A 1 74 ? -4.211 6.799 -6.932 1.00 89.31 74 LYS A O 1
ATOM 579 N N . ILE A 1 75 ? -5.932 5.348 -6.951 1.00 89.12 75 ILE A N 1
ATOM 580 C CA . ILE A 1 75 ? -5.410 4.432 -5.926 1.00 89.12 75 ILE A CA 1
ATOM 581 C C . ILE A 1 75 ? -5.172 3.068 -6.566 1.00 89.12 75 ILE A C 1
ATOM 583 O O . ILE A 1 75 ? -6.013 2.585 -7.318 1.00 89.12 75 ILE A O 1
ATOM 587 N N . GLN A 1 76 ? -4.036 2.455 -6.261 1.00 87.00 76 GLN A N 1
ATOM 588 C CA . GLN A 1 76 ? -3.724 1.072 -6.591 1.00 87.00 76 GLN A CA 1
ATOM 589 C C . GLN A 1 76 ? -3.674 0.269 -5.293 1.00 87.00 76 GLN A C 1
ATOM 591 O O . GLN A 1 76 ? -2.767 0.430 -4.477 1.00 87.00 76 GLN A O 1
ATOM 596 N N . TRP A 1 77 ? -4.679 -0.570 -5.098 1.00 84.38 77 TRP A N 1
ATOM 597 C CA . TRP A 1 77 ? -4.810 -1.489 -3.982 1.00 84.38 77 TRP A CA 1
ATOM 598 C C . TRP A 1 77 ? -3.996 -2.745 -4.256 1.00 84.38 77 TRP A C 1
ATOM 600 O O . TRP A 1 77 ? -4.161 -3.372 -5.300 1.00 84.38 77 TRP A O 1
ATOM 610 N N . ILE A 1 78 ? -3.152 -3.128 -3.305 1.00 83.31 78 ILE A N 1
ATOM 611 C CA . ILE A 1 78 ? -2.489 -4.430 -3.278 1.00 83.31 78 ILE A CA 1
ATOM 612 C C . ILE A 1 78 ? -3.148 -5.227 -2.154 1.00 83.31 78 ILE A C 1
ATOM 614 O O . ILE A 1 78 ? -2.900 -4.980 -0.972 1.00 83.31 78 ILE A O 1
ATOM 618 N N . VAL A 1 79 ? -4.041 -6.136 -2.530 1.00 83.69 79 VAL A N 1
ATOM 619 C CA . VAL A 1 79 ? -4.788 -7.012 -1.627 1.00 83.69 79 VAL A CA 1
ATOM 620 C C . VAL A 1 79 ? -3.916 -8.222 -1.320 1.00 83.69 79 VAL A C 1
ATOM 622 O O . VAL A 1 79 ? -3.696 -9.079 -2.178 1.00 83.69 79 VAL A O 1
ATOM 625 N N . LEU A 1 80 ? -3.385 -8.272 -0.099 1.00 77.31 80 LEU A N 1
ATOM 626 C CA . LEU A 1 80 ? -2.487 -9.338 0.329 1.00 77.31 80 LEU A CA 1
ATOM 627 C C . LEU A 1 80 ? -3.249 -10.422 1.091 1.00 77.31 80 LEU A C 1
ATOM 629 O O . LEU A 1 80 ? -4.193 -10.142 1.840 1.00 77.31 80 LEU A O 1
ATOM 633 N N . ARG A 1 81 ? -2.798 -11.666 0.906 1.00 75.81 81 ARG A N 1
ATOM 634 C CA . ARG A 1 81 ? -3.224 -12.822 1.699 1.00 75.81 81 ARG A CA 1
ATOM 635 C C . ARG A 1 81 ? -2.391 -12.922 2.968 1.00 75.81 81 ARG A C 1
ATOM 637 O O . ARG A 1 81 ? -1.278 -12.407 3.053 1.00 75.81 81 ARG A O 1
ATOM 644 N N . ARG A 1 82 ? -2.935 -13.638 3.947 1.00 72.44 82 ARG A N 1
ATOM 645 C CA . ARG A 1 82 ? -2.255 -13.973 5.195 1.00 72.44 82 ARG A CA 1
ATOM 646 C C . ARG A 1 82 ? -1.292 -15.150 4.984 1.00 72.44 82 ARG A C 1
ATOM 648 O O . ARG A 1 82 ? -1.535 -16.252 5.461 1.00 72.44 82 ARG A O 1
ATOM 655 N N . GLU A 1 83 ? -0.225 -14.928 4.225 1.00 63.94 83 GLU A N 1
ATOM 656 C CA . GLU A 1 83 ? 0.785 -15.941 3.894 1.00 63.94 83 GLU A CA 1
ATOM 657 C C . GLU A 1 83 ? 2.183 -15.361 4.152 1.00 63.94 83 GLU A C 1
ATOM 659 O O . GLU A 1 83 ? 2.524 -14.317 3.610 1.00 63.94 83 GLU A O 1
ATOM 664 N N . MET A 1 84 ? 2.995 -16.005 5.001 1.00 57.34 84 MET A N 1
ATOM 665 C CA . MET A 1 84 ? 4.339 -15.507 5.369 1.00 57.34 84 MET A CA 1
ATOM 666 C C . MET A 1 84 ? 5.476 -16.147 4.550 1.00 57.34 84 MET A C 1
ATOM 668 O O . MET A 1 84 ? 6.627 -15.787 4.732 1.00 57.34 84 MET A O 1
ATOM 672 N N . LEU A 1 85 ? 5.170 -17.093 3.654 1.00 51.78 85 LEU A N 1
ATOM 673 C CA . LEU A 1 85 ? 6.074 -18.191 3.270 1.00 51.78 85 LEU A CA 1
ATOM 674 C C . LEU A 1 85 ? 6.506 -19.008 4.510 1.00 51.78 85 LEU A C 1
ATOM 676 O O . LEU A 1 85 ? 7.668 -19.060 4.883 1.00 51.78 85 LEU A O 1
ATOM 680 N N . ALA A 1 86 ? 5.472 -19.634 5.098 1.00 42.44 86 ALA A N 1
ATOM 681 C CA . ALA A 1 86 ? 5.405 -20.713 6.096 1.00 42.44 86 ALA A CA 1
ATOM 682 C C . ALA A 1 86 ? 6.130 -20.505 7.445 1.00 42.44 86 ALA A C 1
ATOM 684 O O . ALA A 1 86 ? 7.341 -20.383 7.502 1.00 42.44 86 ALA A O 1
ATOM 685 N N . VAL A 1 87 ? 5.376 -20.545 8.555 1.00 43.09 87 VAL A N 1
ATOM 686 C CA . VAL A 1 87 ? 5.851 -20.445 9.956 1.00 43.09 87 VAL A CA 1
ATOM 687 C C . VAL A 1 87 ? 5.796 -21.829 10.619 1.00 43.09 87 VAL A C 1
ATOM 689 O O . VAL A 1 87 ? 4.934 -22.056 11.475 1.00 43.09 87 VAL A O 1
ATOM 692 N N . PRO A 1 88 ? 6.593 -22.838 10.224 1.00 42.16 88 PRO A N 1
ATOM 693 C CA . PRO A 1 88 ? 6.393 -24.147 10.803 1.00 42.16 88 PRO A CA 1
ATOM 694 C C . PRO A 1 88 ? 6.937 -24.115 12.243 1.00 42.16 88 PRO A C 1
ATOM 696 O O . PRO A 1 88 ? 8.065 -23.697 12.481 1.00 42.16 88 PRO A O 1
ATOM 699 N N . TYR A 1 89 ? 6.097 -24.562 13.185 1.00 33.34 89 TYR A N 1
ATOM 700 C CA . TYR A 1 89 ? 6.410 -25.017 14.557 1.00 33.34 89 TYR A CA 1
ATOM 701 C C . TYR A 1 89 ? 6.077 -24.136 15.782 1.00 33.34 89 TYR A C 1
ATOM 703 O O . TYR A 1 89 ? 6.232 -24.629 16.893 1.00 33.34 89 TYR A O 1
ATOM 711 N N . GLY A 1 90 ? 5.516 -22.926 15.655 1.00 36.53 90 GLY A N 1
ATOM 712 C CA . GLY A 1 90 ? 5.263 -22.069 16.841 1.00 36.53 90 GLY A CA 1
ATOM 713 C C . GLY A 1 90 ? 3.826 -21.986 17.389 1.00 36.53 90 GLY A C 1
ATOM 714 O O . GLY A 1 90 ? 3.634 -21.633 18.546 1.00 36.53 90 GLY A O 1
ATOM 715 N N . CYS A 1 91 ? 2.797 -22.274 16.587 1.00 34.94 91 CYS A N 1
ATOM 716 C CA . CYS A 1 91 ? 1.423 -21.822 16.885 1.00 34.94 91 CYS A CA 1
ATOM 717 C C . CYS A 1 91 ? 0.522 -22.838 17.614 1.00 34.94 91 CYS A C 1
ATOM 719 O O . CYS A 1 91 ? -0.686 -22.640 17.673 1.00 34.94 91 CYS A O 1
ATOM 721 N N . LYS A 1 92 ? 1.058 -23.938 18.156 1.00 31.34 92 LYS A N 1
ATOM 722 C CA . LYS A 1 92 ? 0.221 -25.020 18.714 1.00 31.34 92 LYS A CA 1
ATOM 723 C C . LYS A 1 92 ? -0.298 -24.780 20.148 1.00 31.34 92 LYS A C 1
ATOM 725 O O . LYS A 1 92 ? -0.949 -25.671 20.676 1.00 31.34 92 LYS A O 1
ATOM 730 N N . LEU A 1 93 ? -0.018 -23.632 20.780 1.00 32.50 93 LEU A N 1
ATOM 731 C CA . LEU A 1 93 ? -0.227 -23.428 22.230 1.00 32.50 93 LEU A CA 1
ATOM 732 C C . LEU A 1 93 ? -0.719 -22.020 22.660 1.00 32.50 93 LEU A C 1
ATOM 734 O O . LEU A 1 93 ? -0.545 -21.664 23.820 1.00 32.50 93 LEU A O 1
ATOM 738 N N . ALA A 1 94 ? -1.295 -21.187 21.783 1.00 30.14 94 ALA A N 1
ATOM 739 C CA . ALA A 1 94 ? -1.677 -19.813 22.158 1.00 30.14 94 ALA A CA 1
ATOM 740 C C . ALA A 1 94 ? -3.201 -19.601 22.223 1.00 30.14 94 ALA A C 1
ATOM 742 O O . ALA A 1 94 ? -3.876 -19.704 21.201 1.00 30.14 94 ALA A O 1
ATOM 743 N N . ASP A 1 95 ? -3.711 -19.238 23.407 1.00 36.84 95 ASP A N 1
ATOM 744 C CA . ASP A 1 95 ? -5.142 -18.994 23.666 1.00 36.84 95 ASP A CA 1
ATOM 745 C C . ASP A 1 95 ? -5.592 -17.541 23.421 1.00 36.84 95 ASP A C 1
ATOM 747 O O . ASP A 1 95 ? -6.778 -17.291 23.229 1.00 36.84 95 ASP A O 1
ATOM 751 N N . PHE A 1 96 ? -4.685 -16.559 23.368 1.00 46.91 96 PHE A N 1
ATOM 752 C CA . PHE A 1 96 ? -5.034 -15.159 23.092 1.00 46.91 96 PHE A CA 1
ATOM 753 C C . PHE A 1 96 ? -3.865 -14.451 22.382 1.00 46.91 96 PHE A C 1
ATOM 755 O O . PHE A 1 96 ? -2.738 -14.497 22.861 1.00 46.91 96 PHE A O 1
ATOM 762 N N . VAL A 1 97 ? -4.155 -13.750 21.276 1.00 48.41 97 VAL A N 1
ATOM 763 C CA . VAL A 1 97 ? -3.230 -13.089 20.319 1.00 48.41 97 VAL A CA 1
ATOM 764 C C . VAL A 1 97 ? -2.666 -14.031 19.256 1.00 48.41 97 VAL A C 1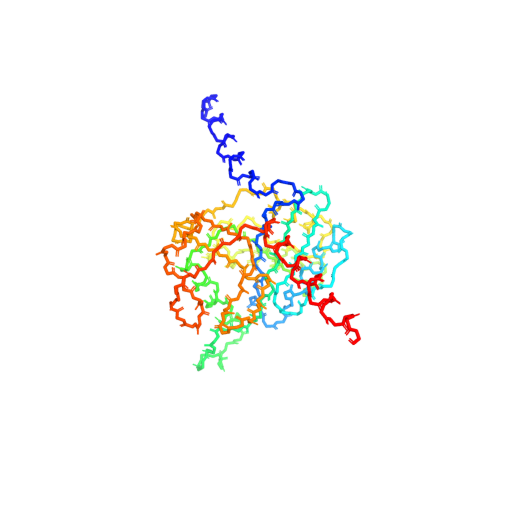
ATOM 766 O O . VAL A 1 97 ? -1.922 -14.955 19.546 1.00 48.41 97 VAL A O 1
ATOM 769 N N . ASP A 1 98 ? -3.015 -13.748 17.999 1.00 61.06 98 ASP A N 1
ATOM 770 C CA . ASP A 1 98 ? -2.554 -14.457 16.807 1.00 61.06 98 ASP A CA 1
ATOM 771 C C . ASP A 1 98 ? -1.039 -14.228 16.596 1.00 61.06 98 ASP A C 1
ATOM 773 O O . ASP A 1 98 ? -0.653 -13.162 16.098 1.00 61.06 98 ASP A O 1
ATOM 777 N N . PRO A 1 99 ? -0.155 -15.181 16.965 1.00 66.44 99 PRO A N 1
ATOM 778 C CA . PRO A 1 99 ? 1.294 -14.945 17.019 1.00 66.44 99 PRO A CA 1
ATOM 779 C C . PRO A 1 99 ? 1.879 -14.579 15.653 1.00 66.44 99 PRO A C 1
ATOM 781 O O . PRO A 1 99 ? 2.838 -13.818 15.541 1.00 66.44 99 PRO A O 1
ATOM 784 N N . PHE A 1 100 ? 1.252 -15.081 14.593 1.00 74.38 100 PHE A N 1
ATOM 785 C CA . PHE A 1 100 ? 1.608 -14.783 13.215 1.00 74.38 100 PHE A CA 1
ATOM 786 C C . PHE A 1 100 ? 1.312 -13.326 12.843 1.00 74.38 100 PHE A C 1
ATOM 788 O O . PHE A 1 100 ? 2.099 -12.712 12.127 1.00 74.38 100 PHE A O 1
ATOM 795 N N . GLY A 1 101 ? 0.202 -12.757 13.327 1.00 75.62 101 GLY A N 1
ATOM 796 C CA . GLY A 1 101 ? -0.124 -11.348 13.096 1.00 75.62 101 GLY A CA 1
ATOM 797 C C . GLY A 1 101 ? 0.923 -10.427 13.721 1.00 75.62 101 GLY A C 1
ATOM 798 O O . GLY A 1 101 ? 1.374 -9.475 13.087 1.00 75.62 101 GLY A O 1
ATOM 799 N N . GLU A 1 102 ? 1.385 -10.763 14.926 1.00 81.19 102 GLU A N 1
ATOM 800 C CA . GLU A 1 102 ? 2.462 -10.037 15.603 1.00 81.19 102 GLU A CA 1
ATOM 801 C C . GLU A 1 102 ? 3.798 -10.145 14.855 1.00 81.19 102 GLU A C 1
ATOM 803 O O . GLU A 1 102 ? 4.455 -9.127 14.616 1.00 81.19 102 GLU A O 1
ATOM 808 N N . SER A 1 103 ? 4.194 -11.357 14.444 1.00 80.38 103 SER A N 1
ATOM 809 C CA . SER A 1 103 ? 5.401 -11.556 13.630 1.00 80.38 103 SER A CA 1
ATOM 810 C C . SER A 1 103 ? 5.342 -10.757 12.330 1.00 80.38 103 SER A C 1
ATOM 812 O O . SER A 1 103 ? 6.317 -10.098 11.980 1.00 80.38 103 SER A O 1
ATOM 814 N N . LEU A 1 104 ? 4.192 -10.749 11.654 1.00 79.38 104 LEU A N 1
ATOM 815 C CA . LEU A 1 104 ? 3.999 -10.020 10.406 1.00 79.38 104 LEU A CA 1
ATOM 816 C C . LEU A 1 104 ? 4.184 -8.508 10.588 1.00 79.38 104 LEU A C 1
ATOM 818 O O . LEU A 1 104 ? 4.927 -7.894 9.823 1.00 79.38 104 LEU A O 1
ATOM 822 N N . ILE A 1 105 ? 3.570 -7.907 11.614 1.00 82.25 105 ILE A N 1
ATOM 823 C CA . ILE A 1 105 ? 3.726 -6.466 11.892 1.00 82.25 105 ILE A CA 1
ATOM 824 C C . ILE A 1 105 ? 5.193 -6.131 12.160 1.00 82.25 105 ILE A C 1
ATOM 826 O O . ILE A 1 105 ? 5.706 -5.174 11.586 1.00 82.25 105 ILE A O 1
ATOM 830 N N . ARG A 1 106 ? 5.884 -6.939 12.974 1.00 84.81 106 ARG A N 1
ATOM 831 C CA . ARG A 1 106 ? 7.310 -6.735 13.280 1.00 84.81 106 ARG A CA 1
ATOM 832 C C . ARG A 1 106 ? 8.198 -6.866 12.049 1.00 84.81 106 ARG A C 1
ATOM 834 O O . ARG A 1 106 ? 9.116 -6.071 11.870 1.00 84.81 106 ARG A O 1
ATOM 841 N N . SER A 1 107 ? 7.934 -7.847 11.187 1.00 80.19 107 SER A N 1
ATOM 842 C CA . SER A 1 107 ? 8.680 -8.015 9.937 1.00 80.19 107 SER A CA 1
ATOM 843 C C . SER A 1 107 ? 8.500 -6.817 9.005 1.00 80.19 107 SER A C 1
ATOM 845 O O . SER A 1 107 ? 9.475 -6.360 8.412 1.00 80.19 107 SER A O 1
ATOM 847 N N . ILE A 1 108 ? 7.282 -6.277 8.902 1.00 79.38 108 ILE A N 1
ATOM 848 C CA . ILE A 1 108 ? 6.998 -5.084 8.093 1.00 79.38 108 ILE A CA 1
ATOM 849 C C . ILE A 1 108 ? 7.657 -3.840 8.709 1.00 79.38 108 ILE A C 1
ATOM 851 O O . ILE A 1 108 ? 8.236 -3.027 7.989 1.00 79.38 108 ILE A O 1
ATOM 855 N N . GLU A 1 109 ? 7.613 -3.701 10.035 1.00 81.88 109 GLU A N 1
ATOM 856 C CA . GLU A 1 109 ? 8.271 -2.609 10.755 1.00 81.88 109 GLU A CA 1
ATOM 857 C C . GLU A 1 109 ? 9.785 -2.601 10.511 1.00 81.88 109 GLU A C 1
ATOM 859 O O . GLU A 1 109 ? 10.340 -1.562 10.150 1.00 81.88 109 GLU A O 1
ATOM 864 N N . ALA A 1 110 ? 10.435 -3.763 10.617 1.00 80.25 110 ALA A N 1
ATOM 865 C CA . ALA A 1 110 ? 11.876 -3.908 10.421 1.00 80.25 110 ALA A CA 1
ATOM 866 C C . ALA A 1 110 ? 12.340 -3.551 8.995 1.00 80.25 110 ALA A C 1
ATOM 868 O O . ALA A 1 110 ? 13.462 -3.084 8.811 1.00 80.25 110 ALA A O 1
ATOM 869 N N . GLN A 1 111 ? 11.486 -3.736 7.984 1.00 75.06 111 GLN A N 1
ATOM 870 C CA . GLN A 1 111 ? 11.776 -3.353 6.593 1.00 75.06 111 GLN A CA 1
ATOM 871 C C . GLN A 1 111 ? 11.609 -1.847 6.336 1.00 75.06 111 GLN A C 1
ATOM 873 O O . GLN A 1 111 ? 12.090 -1.325 5.325 1.00 75.06 111 GLN A O 1
ATOM 878 N N . GLY A 1 112 ? 10.940 -1.141 7.246 1.00 69.38 112 GLY A N 1
ATOM 879 C CA . GLY A 1 112 ? 10.585 0.262 7.111 1.00 69.38 112 GLY A CA 1
ATOM 880 C C . GLY A 1 112 ? 9.192 0.451 6.513 1.00 69.38 112 GLY A C 1
ATOM 881 O O . GLY A 1 112 ? 8.874 -0.017 5.420 1.00 69.38 112 GLY A O 1
ATOM 882 N N . MET A 1 113 ? 8.365 1.211 7.228 1.00 72.75 113 MET A N 1
ATOM 883 C CA . MET A 1 113 ? 7.004 1.548 6.819 1.00 72.75 113 MET A CA 1
ATOM 884 C C . MET A 1 113 ? 6.902 2.984 6.316 1.00 72.75 113 MET A C 1
ATOM 886 O O . MET A 1 113 ? 7.574 3.892 6.801 1.00 72.75 113 MET A O 1
ATOM 890 N N . SER A 1 114 ? 6.004 3.184 5.355 1.00 80.44 114 SER A N 1
ATOM 891 C CA . SER A 1 114 ? 5.579 4.510 4.910 1.00 80.44 114 SER A CA 1
ATOM 892 C C . SER A 1 114 ? 4.456 5.024 5.831 1.00 80.44 114 SER A C 1
ATOM 894 O O . SER A 1 114 ? 4.589 5.032 7.055 1.00 80.44 114 SER A O 1
ATOM 896 N N . ASN A 1 115 ? 3.332 5.464 5.268 1.00 82.81 115 ASN A N 1
ATOM 897 C CA . ASN A 1 115 ? 2.142 5.813 6.035 1.00 82.81 115 ASN A CA 1
ATOM 898 C C . ASN A 1 115 ? 1.349 4.549 6.366 1.00 82.81 115 ASN A C 1
ATOM 900 O O . ASN A 1 115 ? 0.968 3.807 5.461 1.00 82.81 115 ASN A O 1
ATOM 904 N N . THR A 1 116 ? 1.046 4.354 7.647 1.00 84.00 116 THR A N 1
ATOM 905 C CA . THR A 1 116 ? 0.270 3.206 8.123 1.00 84.00 116 THR A CA 1
ATOM 906 C C . THR A 1 116 ? -1.052 3.678 8.712 1.00 84.00 116 THR A C 1
ATOM 908 O O . THR A 1 116 ? -1.105 4.671 9.439 1.00 84.00 116 THR A O 1
ATOM 911 N N . HIS A 1 117 ? -2.123 2.953 8.399 1.00 87.00 117 HIS A N 1
ATOM 912 C CA . HIS A 1 117 ? -3.448 3.155 8.968 1.00 87.00 117 HIS A CA 1
ATOM 913 C C . HIS A 1 117 ? -3.981 1.822 9.475 1.00 87.00 117 HIS A C 1
ATOM 915 O O . HIS A 1 117 ? -3.916 0.818 8.769 1.00 87.00 117 HIS A O 1
ATOM 921 N N . THR A 1 118 ? -4.539 1.829 10.680 1.00 89.31 118 THR A N 1
ATOM 922 C CA . THR A 1 118 ? -5.069 0.621 11.311 1.00 89.31 118 THR A CA 1
ATOM 923 C C . THR A 1 118 ? -6.577 0.587 11.151 1.00 89.31 118 THR A C 1
ATOM 925 O O . THR A 1 118 ? -7.266 1.546 11.513 1.00 89.31 118 THR A O 1
ATOM 928 N N . LEU A 1 119 ? -7.094 -0.521 10.624 1.00 87.94 119 LEU A N 1
ATOM 929 C CA . LEU A 1 119 ? -8.522 -0.742 10.451 1.00 87.94 119 LEU A CA 1
ATOM 930 C C . LEU A 1 119 ? -9.005 -1.923 11.286 1.00 87.94 119 LEU A C 1
ATOM 932 O O . LEU A 1 119 ? -8.257 -2.859 11.552 1.00 87.94 119 LEU A O 1
ATOM 936 N N . VAL A 1 120 ? -10.284 -1.886 11.645 1.00 88.12 120 VAL A N 1
ATOM 937 C CA . VAL A 1 120 ? -10.990 -2.989 12.288 1.00 88.12 120 VAL A CA 1
ATOM 938 C C . VAL A 1 120 ? -12.247 -3.333 11.491 1.00 88.12 120 VAL A C 1
ATOM 940 O O . VAL A 1 120 ? -13.012 -2.454 11.067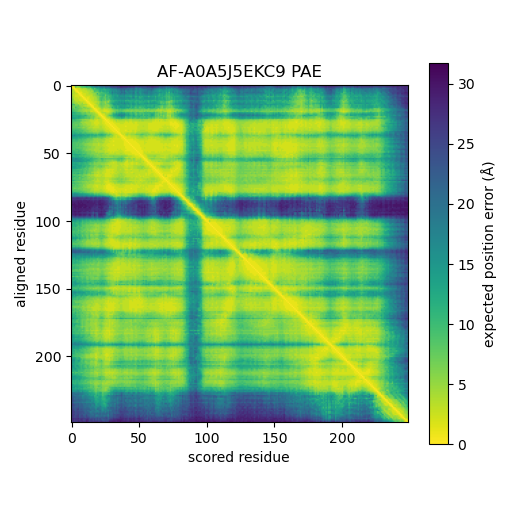 1.00 88.12 120 VAL A O 1
ATOM 943 N N . GLN A 1 121 ? -12.440 -4.629 11.258 1.00 83.62 121 GLN A N 1
ATOM 944 C CA . GLN A 1 121 ? -13.698 -5.170 10.759 1.00 83.62 121 GLN A CA 1
ATOM 945 C C . GLN A 1 121 ? -14.661 -5.403 11.931 1.00 83.62 121 GLN A C 1
ATOM 947 O O . GLN A 1 121 ? -14.221 -5.647 13.054 1.00 83.62 121 GLN A O 1
ATOM 952 N N . PRO A 1 122 ? -15.973 -5.268 11.714 1.00 75.31 122 PRO A N 1
ATOM 953 C CA . PRO A 1 122 ? -16.979 -5.502 12.745 1.00 75.31 122 PRO A CA 1
ATOM 954 C C . PRO A 1 122 ? -16.947 -6.970 13.197 1.00 75.31 122 PRO A C 1
ATOM 956 O O . PRO A 1 122 ? -17.278 -7.866 12.432 1.00 75.31 122 PRO A O 1
ATOM 959 N N . VAL A 1 123 ? -16.558 -7.214 14.447 1.00 64.56 123 VAL A N 1
ATOM 960 C CA . VAL A 1 123 ? -16.663 -8.546 15.078 1.00 64.56 123 VAL A CA 1
ATOM 961 C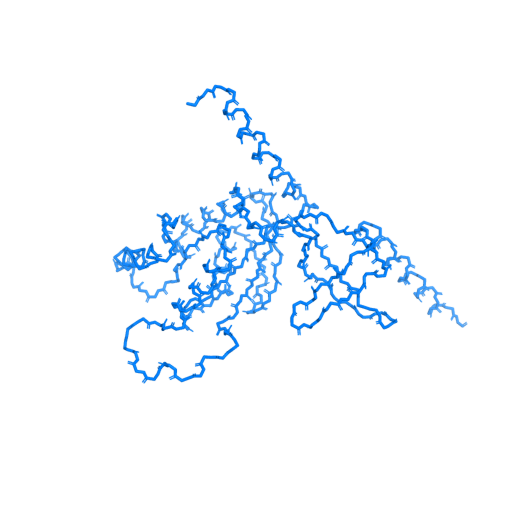 C . VAL A 1 123 ? -17.698 -8.537 16.208 1.00 64.56 123 VAL A C 1
ATOM 963 O O . VAL A 1 123 ? -18.275 -9.562 16.537 1.00 64.56 123 VAL A O 1
ATOM 966 N N . GLU A 1 124 ? -17.994 -7.354 16.754 1.00 69.19 124 GLU A N 1
ATOM 967 C CA . GLU A 1 124 ? -18.716 -7.189 18.015 1.00 69.19 124 GLU A CA 1
ATOM 968 C C . GLU A 1 124 ? -19.958 -6.297 17.893 1.00 69.19 124 GLU A C 1
ATOM 970 O O . GLU A 1 124 ? -20.075 -5.433 17.003 1.00 69.19 124 GLU A O 1
ATOM 975 N N . SER A 1 125 ? -20.875 -6.477 18.848 1.00 73.25 125 SER A N 1
ATOM 976 C CA . SER A 1 125 ? -22.092 -5.669 18.978 1.00 73.25 125 SER A CA 1
ATOM 977 C C . SER A 1 125 ? -21.766 -4.175 19.105 1.00 73.25 125 SER A C 1
ATOM 979 O O . SER A 1 125 ? -20.753 -3.790 19.691 1.00 73.25 125 SER A O 1
ATOM 981 N N . ALA A 1 126 ? -22.642 -3.303 18.590 1.00 74.56 126 ALA A N 1
ATOM 982 C CA . ALA A 1 126 ? -22.399 -1.856 18.520 1.00 74.56 126 ALA A CA 1
ATOM 983 C C . ALA A 1 126 ? -22.003 -1.206 19.861 1.00 74.56 126 ALA A C 1
ATOM 985 O O . ALA A 1 126 ? -21.259 -0.226 19.863 1.00 74.56 126 ALA A O 1
ATOM 986 N N . LYS A 1 127 ? -22.453 -1.782 20.983 1.00 79.62 127 LYS A N 1
ATOM 987 C CA . LYS A 1 127 ? -22.167 -1.313 22.345 1.00 79.62 127 LYS A CA 1
ATOM 988 C C . LYS A 1 127 ? -20.721 -1.573 22.785 1.00 79.62 127 LYS A C 1
ATOM 990 O O . LYS A 1 127 ? -20.141 -0.705 23.419 1.00 79.62 127 LYS A O 1
ATOM 995 N N . ALA A 1 128 ? -20.131 -2.714 22.420 1.00 81.62 128 ALA A N 1
ATOM 996 C CA . ALA A 1 128 ? -18.764 -3.082 22.815 1.00 81.62 128 ALA A CA 1
ATOM 997 C C . ALA A 1 128 ? -17.681 -2.513 21.875 1.00 81.62 128 ALA A C 1
ATOM 999 O O . ALA A 1 128 ? -16.499 -2.468 22.219 1.00 81.62 128 ALA A O 1
ATOM 1000 N N . ARG A 1 129 ? -18.070 -2.039 20.681 1.00 81.81 129 ARG A N 1
ATOM 1001 C CA . ARG A 1 129 ? -17.142 -1.517 19.657 1.00 81.81 129 ARG A CA 1
ATOM 1002 C C . ARG A 1 129 ? -16.168 -0.438 20.169 1.00 81.81 129 ARG A C 1
ATOM 1004 O O . ARG A 1 129 ? -15.003 -0.504 19.771 1.00 81.81 129 ARG A O 1
ATOM 1011 N N . PRO A 1 130 ? -16.570 0.556 20.989 1.00 85.81 130 PRO A N 1
ATOM 1012 C CA . PRO A 1 130 ? -15.646 1.588 21.464 1.00 85.81 130 PRO A CA 1
ATOM 1013 C C . PRO A 1 130 ? -14.539 1.032 22.367 1.00 85.81 130 PRO A C 1
ATOM 1015 O O . PRO A 1 130 ? -13.368 1.358 22.162 1.00 85.81 130 PRO A O 1
ATOM 1018 N N . ASP A 1 131 ? -14.890 0.152 23.306 1.00 86.75 131 ASP A N 1
ATOM 1019 C CA . ASP A 1 131 ? -13.937 -0.444 24.248 1.00 86.75 131 ASP A CA 1
ATOM 1020 C C . ASP A 1 131 ? -12.959 -1.378 23.535 1.00 86.75 131 ASP A C 1
ATOM 1022 O O . ASP A 1 131 ? -11.747 -1.312 23.758 1.00 86.75 131 ASP A O 1
ATOM 1026 N N . VAL A 1 132 ? -13.457 -2.165 22.576 1.00 86.06 132 VAL A N 1
ATOM 1027 C CA . VAL A 1 132 ? -12.620 -3.011 21.715 1.00 86.06 132 VAL A CA 1
ATOM 1028 C C . VAL A 1 132 ? -11.650 -2.161 20.897 1.00 86.06 132 VAL A C 1
ATOM 1030 O O . VAL A 1 132 ? -10.459 -2.459 20.857 1.00 86.06 132 VAL A O 1
ATOM 1033 N N . LYS A 1 133 ? -12.105 -1.053 20.294 1.00 87.19 133 LYS A N 1
ATOM 1034 C CA . LYS A 1 133 ? -11.214 -0.130 19.569 1.00 87.19 133 LYS A CA 1
ATOM 1035 C C . LYS A 1 133 ? -10.146 0.477 20.476 1.00 87.19 133 LYS A C 1
ATOM 1037 O O . LYS A 1 133 ? -9.014 0.636 20.027 1.00 87.19 133 LYS A O 1
ATOM 1042 N N . LYS A 1 134 ? -10.480 0.812 21.725 1.00 88.69 134 LYS A N 1
ATOM 1043 C CA . LYS A 1 134 ? -9.519 1.345 22.703 1.00 88.69 134 LYS A CA 1
ATOM 1044 C C . LYS A 1 134 ? -8.459 0.303 23.066 1.00 88.69 134 LYS A C 1
ATOM 1046 O O . LYS A 1 134 ? -7.272 0.623 23.063 1.00 88.69 134 LYS A O 1
ATOM 1051 N N . SER A 1 135 ? -8.879 -0.939 23.304 1.00 88.44 135 SER A N 1
ATOM 1052 C CA . SER A 1 135 ? -7.975 -2.067 23.555 1.00 88.44 135 SER A CA 1
ATOM 1053 C C . SER A 1 135 ? -7.058 -2.337 22.354 1.00 88.44 135 SER A C 1
A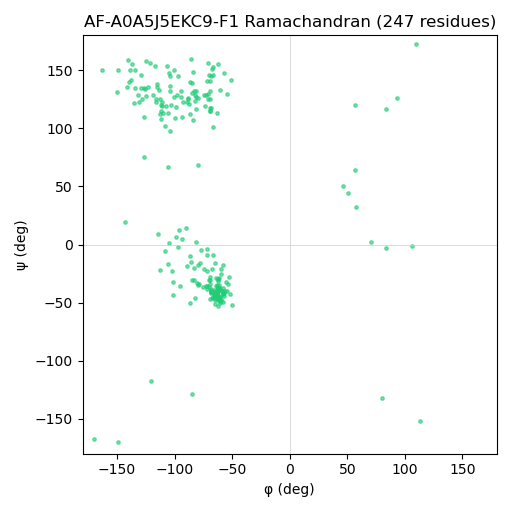TOM 1055 O O . SER A 1 135 ? -5.835 -2.364 22.492 1.00 88.44 135 SER A O 1
ATOM 1057 N N . LEU A 1 136 ? -7.626 -2.406 21.144 1.00 87.44 136 LEU A N 1
ATOM 1058 C CA . LEU A 1 136 ? -6.871 -2.590 19.901 1.00 87.44 136 LEU A CA 1
ATOM 1059 C C . LEU A 1 136 ? -5.898 -1.443 19.633 1.00 87.44 136 LEU A C 1
ATOM 1061 O O . LEU A 1 136 ? -4.776 -1.686 19.200 1.00 87.44 136 LEU A O 1
ATOM 1065 N N . HIS A 1 137 ? -6.301 -0.201 19.902 1.00 89.62 137 HIS A N 1
ATOM 1066 C CA . HIS A 1 137 ? -5.404 0.942 19.800 1.00 89.62 137 HIS A CA 1
ATOM 1067 C C . HIS A 1 137 ? -4.212 0.769 20.742 1.00 89.62 137 HIS A C 1
ATOM 1069 O O . HIS A 1 137 ? -3.076 0.875 20.297 1.00 89.62 137 HIS A O 1
ATOM 1075 N N . SER A 1 138 ? -4.455 0.420 22.010 1.00 88.69 138 SER A N 1
ATOM 1076 C CA . SER A 1 138 ? -3.384 0.159 22.978 1.00 88.69 138 SER A CA 1
ATOM 1077 C C . SER A 1 138 ? -2.434 -0.951 22.520 1.00 88.69 138 SER A C 1
ATOM 1079 O O . SER A 1 138 ? -1.222 -0.810 22.670 1.00 88.69 138 SER A O 1
ATOM 1081 N N . TYR A 1 139 ? -2.961 -2.037 21.949 1.00 87.62 139 TYR A N 1
ATOM 1082 C CA . TYR A 1 139 ? -2.148 -3.134 21.419 1.00 87.62 139 TYR A CA 1
ATOM 1083 C C . TYR A 1 139 ? -1.296 -2.680 20.227 1.00 87.62 139 TYR A C 1
ATOM 1085 O O . TYR A 1 139 ? -0.080 -2.863 20.218 1.00 87.62 139 TYR A O 1
ATOM 1093 N N . VAL A 1 140 ? -1.914 -2.036 19.234 1.00 85.25 140 VAL A N 1
ATOM 1094 C CA . VAL A 1 140 ? -1.236 -1.631 17.996 1.00 85.25 140 VAL A CA 1
ATOM 1095 C C . VAL A 1 140 ? -0.224 -0.514 18.239 1.00 85.25 140 VAL A C 1
ATOM 1097 O O . VAL A 1 140 ? 0.838 -0.528 17.622 1.00 85.25 140 VAL A O 1
ATOM 1100 N N . SER A 1 141 ? -0.481 0.408 19.170 1.00 88.00 141 SER A N 1
ATOM 1101 C CA . SER A 1 141 ? 0.463 1.476 19.528 1.00 88.00 141 SER A CA 1
ATOM 1102 C C . SER A 1 141 ? 1.807 0.957 20.047 1.00 88.00 141 SER A C 1
ATOM 1104 O O . SER A 1 141 ? 2.792 1.686 19.957 1.00 88.00 141 SER A O 1
ATOM 1106 N N . ARG A 1 142 ? 1.884 -0.291 20.538 1.00 87.44 142 ARG A N 1
ATOM 1107 C CA . ARG A 1 142 ? 3.154 -0.931 20.923 1.00 87.44 142 ARG A CA 1
ATOM 1108 C C . ARG A 1 142 ? 4.093 -1.141 19.733 1.00 87.44 142 ARG A C 1
ATOM 1110 O O . ARG A 1 142 ? 5.301 -1.045 19.904 1.00 87.44 142 ARG A O 1
ATOM 1117 N N . PHE A 1 143 ? 3.537 -1.444 18.562 1.00 83.69 143 PHE A N 1
ATOM 1118 C CA . PHE A 1 143 ? 4.287 -1.726 17.332 1.00 83.69 143 PHE A CA 1
ATOM 1119 C C . PHE A 1 143 ? 4.304 -0.524 16.387 1.00 83.69 143 PHE A C 1
ATOM 1121 O O . PHE A 1 143 ? 5.255 -0.289 15.657 1.00 83.69 143 PHE A O 1
ATOM 1128 N N . LEU A 1 144 ? 3.230 0.265 16.395 1.00 83.38 144 LEU A N 1
ATOM 1129 C CA . LEU A 1 144 ? 3.033 1.406 15.513 1.00 83.38 144 LEU A CA 1
ATOM 1130 C C . LEU A 1 144 ? 2.719 2.658 16.343 1.00 83.38 144 LEU A C 1
ATOM 1132 O O . LEU A 1 144 ? 1.567 3.107 16.342 1.00 83.38 144 LEU A O 1
ATOM 1136 N N . PRO A 1 145 ? 3.714 3.272 17.012 1.00 82.50 145 PRO A N 1
ATOM 1137 C CA . PRO A 1 145 ? 3.493 4.440 17.871 1.00 82.50 145 PRO A CA 1
ATOM 1138 C C . PRO A 1 145 ? 2.900 5.644 17.127 1.00 82.50 145 PRO A C 1
ATOM 1140 O O . PRO A 1 145 ? 2.231 6.485 17.716 1.00 82.50 145 PRO A O 1
ATOM 1143 N N . ALA A 1 146 ? 3.121 5.722 15.810 1.00 80.69 146 ALA A N 1
ATOM 1144 C CA . ALA A 1 146 ? 2.566 6.764 14.949 1.00 80.69 146 ALA A CA 1
ATOM 1145 C C . ALA A 1 146 ? 1.078 6.555 14.594 1.00 80.69 146 ALA A C 1
ATOM 1147 O O . ALA A 1 146 ? 0.491 7.407 13.922 1.00 80.69 146 ALA A O 1
ATOM 1148 N N . THR A 1 147 ? 0.469 5.437 15.003 1.00 79.44 147 THR A N 1
ATOM 1149 C CA . THR A 1 147 ? -0.964 5.187 14.808 1.00 79.44 147 THR A CA 1
ATOM 1150 C C . THR A 1 147 ? -1.760 6.133 15.692 1.00 79.44 147 THR A C 1
ATOM 1152 O O . THR A 1 147 ? -1.706 6.044 16.911 1.00 79.44 147 THR A O 1
ATOM 1155 N N . LEU A 1 148 ? -2.523 7.029 15.069 1.00 78.19 148 LEU A N 1
ATOM 1156 C CA . LEU A 1 148 ? -3.336 8.015 15.788 1.00 78.19 148 LEU A CA 1
ATOM 1157 C C . LEU A 1 148 ? -4.687 7.455 16.247 1.00 78.19 148 LEU A C 1
ATOM 1159 O O . LEU A 1 148 ? -5.273 7.952 17.205 1.00 78.19 148 LEU A O 1
ATOM 1163 N N . LYS A 1 149 ? -5.239 6.500 15.489 1.00 87.56 149 LYS A N 1
ATOM 1164 C CA . LYS A 1 149 ? -6.587 5.963 15.693 1.00 87.56 149 LYS A CA 1
ATOM 1165 C C . LYS A 1 149 ? -6.767 4.637 14.950 1.00 87.56 149 LYS A C 1
ATOM 1167 O O . LYS A 1 149 ? -6.192 4.435 13.883 1.00 87.56 149 LYS A O 1
ATOM 1172 N N . VAL A 1 150 ? -7.626 3.769 15.487 1.00 88.12 150 VAL A N 1
ATOM 1173 C CA . VAL A 1 150 ? -8.153 2.583 14.792 1.00 88.12 150 VAL A CA 1
ATOM 1174 C C . VAL A 1 150 ? -9.475 2.936 14.100 1.00 88.12 150 VAL A C 1
ATOM 1176 O O . VAL A 1 150 ? -10.421 3.395 14.746 1.00 88.12 150 VAL A O 1
ATOM 1179 N N . HIS A 1 151 ? -9.543 2.731 12.784 1.00 88.69 151 HIS A N 1
ATOM 1180 C CA . HIS A 1 151 ? -10.698 3.067 11.946 1.00 88.69 151 HIS A CA 1
ATOM 1181 C C . HIS A 1 151 ? -11.635 1.867 11.773 1.00 88.69 151 HIS A C 1
ATOM 1183 O O . HIS A 1 151 ? -11.204 0.771 11.436 1.00 88.69 151 HIS A O 1
ATOM 1189 N N . GLY A 1 152 ? -12.935 2.065 11.966 1.00 87.94 152 GLY A N 1
ATOM 1190 C CA . GLY A 1 152 ? -13.958 1.074 11.647 1.00 87.94 152 GLY A CA 1
ATOM 1191 C C . GLY A 1 152 ? -14.336 1.125 10.172 1.00 87.94 152 GLY A C 1
ATOM 1192 O O . GLY A 1 152 ? -14.634 2.193 9.643 1.00 87.94 152 GLY A O 1
ATOM 1193 N N . THR A 1 153 ? -14.370 -0.037 9.529 1.00 83.25 153 THR A N 1
ATOM 1194 C CA . THR A 1 153 ? -14.692 -0.174 8.096 1.00 83.25 153 THR A CA 1
ATOM 1195 C C . THR A 1 153 ? -16.158 0.100 7.753 1.00 83.25 153 THR A C 1
ATOM 1197 O O . THR A 1 153 ? -16.431 0.625 6.679 1.00 83.25 153 THR A O 1
ATOM 1200 N N . GLU A 1 154 ? -17.088 -0.183 8.671 1.00 79.56 154 GLU A N 1
ATOM 1201 C CA . GLU A 1 154 ? -18.533 0.071 8.496 1.00 79.56 154 GLU A CA 1
ATOM 1202 C C . GLU A 1 154 ? -18.975 1.485 8.893 1.00 79.56 154 GLU A C 1
ATOM 1204 O O . GLU A 1 154 ? -20.131 1.860 8.707 1.00 79.56 154 GLU A O 1
ATOM 1209 N N . SER A 1 155 ? -18.101 2.272 9.522 1.00 81.88 155 SER A N 1
ATOM 1210 C CA . SER A 1 155 ? -18.509 3.592 9.991 1.00 81.88 155 SER A CA 1
ATOM 1211 C C . SER A 1 155 ? -18.646 4.543 8.805 1.00 81.88 155 SER A C 1
ATOM 1213 O O . SER A 1 155 ? -17.655 4.866 8.147 1.00 81.88 155 SER A O 1
ATOM 1215 N N . SER A 1 156 ? -19.861 5.063 8.607 1.00 81.38 156 SER A N 1
ATOM 1216 C CA . SER A 1 156 ? -20.194 6.060 7.579 1.00 81.38 156 SER A CA 1
ATOM 1217 C C . SER A 1 156 ? -19.373 7.350 7.677 1.00 81.38 156 SER A C 1
ATOM 1219 O O . SER A 1 156 ? -19.290 8.105 6.714 1.00 81.38 156 SER A O 1
ATOM 1221 N N . GLN A 1 157 ? -18.733 7.603 8.822 1.00 85.50 157 GLN A N 1
ATOM 1222 C CA . GLN A 1 157 ? -17.842 8.743 9.021 1.00 85.50 157 GLN A CA 1
ATOM 1223 C C . GLN A 1 157 ? -16.363 8.348 8.934 1.00 85.50 157 GLN A C 1
ATOM 1225 O O . GLN A 1 157 ? -15.574 9.063 8.317 1.00 85.50 157 GLN A O 1
ATOM 1230 N N . GLU A 1 158 ? -15.944 7.231 9.540 1.00 87.81 158 GLU A N 1
ATOM 1231 C CA . GLU A 1 158 ? -14.515 6.889 9.622 1.00 87.81 158 GLU A CA 1
ATOM 1232 C C . GLU A 1 158 ? -13.942 6.361 8.302 1.00 87.81 158 GLU A C 1
ATOM 1234 O O . GLU A 1 158 ? -12.805 6.709 7.976 1.00 87.81 158 GLU A O 1
ATOM 1239 N N . ALA A 1 159 ? -14.715 5.585 7.535 1.00 87.62 159 ALA A N 1
ATOM 1240 C CA . ALA A 1 159 ? -14.296 5.032 6.246 1.00 87.62 159 ALA A CA 1
ATOM 1241 C C . ALA A 1 159 ? -13.985 6.116 5.185 1.00 87.62 159 ALA A C 1
ATOM 1243 O O . ALA A 1 159 ? -12.854 6.140 4.683 1.00 87.62 159 ALA A O 1
ATOM 1244 N N . PRO A 1 160 ? -14.877 7.089 4.895 1.00 88.62 160 PRO A N 1
ATOM 1245 C CA . PRO A 1 160 ? -14.571 8.140 3.923 1.00 88.62 160 PRO A CA 1
ATOM 1246 C C . PRO A 1 160 ? -13.494 9.111 4.426 1.00 88.62 160 PRO A C 1
ATOM 1248 O O . PRO A 1 160 ? -12.745 9.680 3.629 1.00 88.62 160 PRO A O 1
ATOM 1251 N N . ASN A 1 161 ? -13.373 9.296 5.746 1.00 90.62 161 ASN A N 1
ATOM 1252 C CA . ASN A 1 161 ? -12.286 10.083 6.327 1.00 90.62 161 ASN A CA 1
ATOM 1253 C C . ASN A 1 161 ? -10.927 9.412 6.116 1.00 90.62 161 ASN A C 1
ATOM 1255 O O . ASN A 1 161 ? -9.974 10.093 5.739 1.00 90.62 161 ASN A O 1
ATOM 1259 N N . LEU A 1 162 ? -10.849 8.092 6.290 1.00 90.19 162 LEU A N 1
ATOM 1260 C CA . LEU A 1 162 ? -9.644 7.330 5.988 1.00 90.19 162 LEU A CA 1
ATOM 1261 C C . LEU A 1 162 ? -9.302 7.394 4.496 1.00 90.19 162 LEU A C 1
ATOM 1263 O O . LEU A 1 162 ? -8.159 7.675 4.144 1.00 90.19 162 LEU A O 1
ATOM 1267 N N . ALA A 1 163 ? -10.285 7.210 3.614 1.00 88.12 163 ALA A N 1
ATOM 1268 C CA . ALA A 1 163 ? -10.073 7.338 2.175 1.00 88.12 163 ALA A CA 1
ATOM 1269 C C . ALA A 1 163 ? -9.536 8.724 1.781 1.00 88.12 163 ALA A C 1
ATOM 1271 O O . ALA A 1 163 ? -8.611 8.827 0.970 1.00 88.12 163 ALA A O 1
ATOM 1272 N N . ARG A 1 164 ? -10.052 9.791 2.409 1.00 89.62 164 ARG A N 1
ATOM 1273 C CA . ARG A 1 164 ? -9.499 11.141 2.253 1.00 89.62 164 ARG A CA 1
ATOM 1274 C C . ARG A 1 164 ? -8.033 11.177 2.670 1.00 89.62 164 ARG A C 1
ATOM 1276 O O . ARG A 1 164 ? -7.219 11.672 1.899 1.00 89.62 164 ARG A O 1
ATOM 1283 N N . SER A 1 165 ? -7.690 10.638 3.841 1.00 89.25 165 SER A N 1
ATOM 1284 C CA . SER A 1 165 ? -6.304 10.579 4.325 1.00 89.25 165 SER A CA 1
ATOM 1285 C C . SER A 1 165 ? -5.380 9.813 3.374 1.00 89.25 165 SER A C 1
ATOM 1287 O O . SER A 1 165 ? -4.270 10.277 3.116 1.00 89.25 165 SER A O 1
ATOM 1289 N N . LEU A 1 166 ? -5.830 8.703 2.785 1.00 87.75 166 LEU A N 1
ATOM 1290 C CA . LEU A 1 166 ? -5.058 7.965 1.775 1.00 87.75 166 LEU A CA 1
ATOM 1291 C C . LEU A 1 166 ? -4.786 8.822 0.525 1.00 87.75 166 LEU A C 1
ATOM 1293 O O . LEU A 1 166 ? -3.680 8.806 -0.016 1.00 87.75 166 LEU A O 1
ATOM 1297 N N . CYS A 1 167 ? -5.770 9.617 0.100 1.00 86.75 167 CYS A N 1
ATOM 1298 C CA . CYS A 1 167 ? -5.678 10.465 -1.090 1.00 86.75 167 CYS A CA 1
ATOM 1299 C C . CYS A 1 167 ? -4.890 11.765 -0.876 1.00 86.75 167 CYS A C 1
ATOM 1301 O O . CYS A 1 167 ? -4.238 12.242 -1.804 1.00 86.75 167 CYS A O 1
ATOM 1303 N N . SER A 1 168 ? -4.965 12.366 0.312 1.00 84.69 168 SER A N 1
ATOM 1304 C CA . SER A 1 168 ? -4.420 13.705 0.572 1.00 84.69 168 SER A CA 1
ATOM 1305 C C . SER A 1 168 ? -3.131 13.715 1.389 1.00 84.69 168 SER A C 1
ATOM 1307 O O . SER A 1 168 ? -2.437 14.732 1.396 1.00 84.69 168 SER A O 1
ATOM 1309 N N . SER A 1 169 ? -2.784 12.618 2.069 1.00 83.69 169 SER A N 1
ATOM 1310 C CA . SER A 1 169 ? -1.574 12.579 2.893 1.00 83.69 169 SER A CA 1
ATOM 1311 C C . SER A 1 169 ? -0.296 12.635 2.055 1.00 83.69 169 SER A C 1
ATOM 1313 O O . SER A 1 169 ? -0.198 12.075 0.955 1.00 83.69 169 SER A O 1
ATOM 1315 N N . THR A 1 170 ? 0.718 13.302 2.604 1.00 81.25 170 THR A N 1
ATOM 1316 C CA . THR A 1 170 ? 2.101 13.170 2.143 1.00 81.25 170 THR A CA 1
ATOM 1317 C C . THR A 1 170 ? 2.594 11.786 2.515 1.00 81.25 170 THR A C 1
ATOM 1319 O O . THR A 1 170 ? 2.538 11.414 3.689 1.00 81.25 170 THR A O 1
ATOM 1322 N N . LEU A 1 171 ? 3.079 11.027 1.538 1.00 77.81 171 LEU A N 1
ATOM 1323 C CA . LEU A 1 171 ? 3.689 9.734 1.811 1.00 77.81 171 LEU A CA 1
ATOM 1324 C C . LEU A 1 171 ? 5.038 9.949 2.498 1.00 77.81 171 LEU A C 1
ATOM 1326 O O . LEU A 1 171 ? 5.868 10.720 2.016 1.00 77.81 171 LEU A O 1
ATOM 1330 N N . LYS A 1 172 ? 5.256 9.263 3.618 1.00 76.94 172 LYS A N 1
ATOM 1331 C CA . LYS A 1 172 ? 6.576 9.147 4.231 1.00 76.94 172 LYS A CA 1
ATOM 1332 C C . LYS A 1 172 ? 7.438 8.258 3.349 1.00 76.94 172 LYS A C 1
ATOM 1334 O O . LYS A 1 172 ? 7.041 7.136 3.024 1.00 76.94 172 LYS A O 1
ATOM 1339 N N . GLY A 1 173 ? 8.587 8.776 2.945 1.00 70.19 173 GLY A N 1
ATOM 1340 C CA . GLY A 1 173 ? 9.531 8.015 2.149 1.00 70.19 173 GLY A CA 1
ATOM 1341 C C . GLY A 1 173 ? 10.154 6.864 2.934 1.00 70.19 173 GLY A C 1
ATOM 1342 O O . GLY A 1 173 ? 10.300 6.947 4.154 1.00 70.19 173 GLY A O 1
ATOM 1343 N N . VAL A 1 174 ? 10.527 5.801 2.227 1.00 79.19 174 VAL A N 1
ATOM 1344 C CA . VAL A 1 174 ? 11.339 4.706 2.775 1.00 79.19 174 VAL A CA 1
ATOM 1345 C C . VAL A 1 174 ? 12.684 4.770 2.070 1.00 79.19 174 VAL A C 1
ATOM 1347 O O . VAL A 1 174 ? 12.758 4.518 0.870 1.00 79.19 174 VAL A O 1
ATOM 1350 N N . HIS A 1 175 ? 13.740 5.114 2.811 1.00 79.31 175 HIS A N 1
ATOM 1351 C CA . HIS A 1 175 ? 15.035 5.519 2.251 1.00 79.31 175 HIS A CA 1
ATOM 1352 C C . HIS A 1 175 ? 15.579 4.537 1.203 1.00 79.31 175 HIS A C 1
ATOM 1354 O O . HIS A 1 175 ? 15.868 4.926 0.077 1.00 79.31 175 HIS A O 1
ATOM 1360 N N . TRP A 1 176 ? 15.656 3.241 1.530 1.00 79.81 176 TRP A N 1
ATOM 1361 C CA . TRP A 1 176 ? 16.209 2.233 0.617 1.00 79.81 176 TRP A CA 1
ATOM 1362 C C . TRP A 1 176 ? 15.386 2.052 -0.667 1.00 79.81 176 TRP A C 1
ATOM 1364 O O . TRP A 1 176 ? 15.951 1.682 -1.702 1.00 79.81 176 TRP A O 1
ATOM 1374 N N . ARG A 1 177 ? 14.073 2.295 -0.592 1.00 79.56 177 ARG A N 1
ATOM 1375 C CA . ARG A 1 177 ? 13.133 2.144 -1.702 1.00 79.56 177 ARG A CA 1
ATOM 1376 C C . ARG A 1 177 ? 13.156 3.372 -2.599 1.00 79.56 177 ARG A C 1
ATOM 1378 O O . ARG A 1 177 ? 13.239 3.233 -3.812 1.00 79.56 177 ARG A O 1
ATOM 1385 N N . ASP A 1 178 ? 13.120 4.562 -2.009 1.00 79.88 178 ASP A N 1
ATOM 1386 C CA . ASP A 1 178 ? 13.054 5.816 -2.763 1.00 79.88 178 ASP A CA 1
ATOM 1387 C C . ASP A 1 178 ? 14.400 6.177 -3.408 1.00 79.88 178 ASP A C 1
ATOM 1389 O O . ASP A 1 178 ? 14.436 6.884 -4.414 1.00 79.88 178 ASP A O 1
ATOM 1393 N N . ASP A 1 179 ? 15.504 5.627 -2.894 1.00 84.88 179 ASP A N 1
ATOM 1394 C CA . ASP A 1 179 ? 16.825 5.726 -3.514 1.00 84.88 179 ASP A CA 1
ATOM 1395 C C . ASP A 1 179 ? 17.005 4.887 -4.784 1.00 84.88 179 ASP A C 1
ATOM 1397 O O . ASP A 1 179 ? 18.029 5.027 -5.465 1.00 84.88 179 ASP A O 1
ATOM 1401 N N . ARG A 1 180 ? 16.043 4.021 -5.110 1.00 84.69 180 ARG A N 1
ATOM 1402 C CA . ARG A 1 180 ? 16.082 3.106 -6.256 1.00 84.69 180 ARG A CA 1
ATOM 1403 C C . ARG A 1 180 ? 14.891 3.357 -7.181 1.00 84.69 180 ARG A C 1
ATOM 1405 O O . ARG A 1 180 ? 13.874 3.891 -6.755 1.00 84.69 180 ARG A O 1
ATOM 1412 N N . SER A 1 181 ? 15.034 2.985 -8.451 1.00 87.25 181 SER A N 1
ATOM 1413 C CA . SER A 1 181 ? 13.896 2.850 -9.365 1.00 87.25 181 SER A CA 1
ATOM 1414 C C . SER A 1 181 ? 13.118 1.605 -8.976 1.00 87.25 181 SER A C 1
ATOM 1416 O O . SER A 1 181 ? 13.709 0.527 -8.866 1.00 87.25 181 SER A O 1
ATOM 1418 N N . TYR A 1 182 ? 11.814 1.731 -8.787 1.00 86.50 182 TYR A N 1
ATOM 1419 C CA . TYR A 1 182 ? 10.940 0.586 -8.579 1.00 86.50 182 TYR A CA 1
ATOM 1420 C C . TYR A 1 182 ? 9.639 0.770 -9.341 1.00 86.50 182 TYR A C 1
ATOM 1422 O O . TYR A 1 182 ? 9.153 1.880 -9.546 1.00 86.50 182 TYR A O 1
ATOM 1430 N N . LEU A 1 183 ? 9.056 -0.348 -9.745 1.00 85.75 183 LEU A N 1
ATOM 1431 C CA . LEU A 1 183 ? 7.844 -0.375 -10.539 1.00 85.75 183 LEU A CA 1
ATOM 1432 C C . LEU A 1 183 ? 6.979 -1.532 -10.057 1.00 85.75 183 LEU A C 1
ATOM 1434 O O . LEU A 1 183 ? 7.465 -2.636 -9.823 1.00 85.75 183 LEU A O 1
ATOM 1438 N N . VAL A 1 184 ? 5.685 -1.266 -9.907 1.00 82.88 184 VAL A N 1
ATOM 1439 C CA . VAL A 1 184 ? 4.685 -2.314 -9.699 1.00 82.88 184 VAL A CA 1
ATOM 1440 C C . VAL A 1 184 ? 4.204 -2.761 -11.072 1.00 82.88 184 VAL A C 1
ATOM 1442 O O . VAL A 1 184 ? 3.750 -1.935 -11.867 1.00 82.88 184 VAL A O 1
ATOM 1445 N N . ALA A 1 185 ? 4.346 -4.053 -11.360 1.00 83.38 185 ALA A N 1
ATOM 1446 C CA . ALA A 1 185 ? 3.928 -4.629 -12.628 1.00 83.38 185 ALA A CA 1
ATOM 1447 C C . ALA A 1 185 ? 2.394 -4.634 -12.719 1.00 83.38 185 ALA A C 1
ATOM 1449 O O . ALA A 1 185 ? 1.717 -5.304 -11.944 1.00 83.38 185 ALA A O 1
ATOM 1450 N N . GLU A 1 186 ? 1.853 -3.863 -13.660 1.00 82.06 186 GLU A N 1
ATOM 1451 C CA . GLU A 1 186 ? 0.423 -3.839 -13.997 1.00 82.06 186 GLU A CA 1
ATOM 1452 C C . GLU A 1 186 ? 0.124 -4.772 -15.169 1.00 82.06 186 GLU A C 1
ATOM 1454 O O . GLU A 1 186 ? -0.934 -5.389 -15.231 1.00 82.06 186 GLU A O 1
ATOM 1459 N N . VAL A 1 187 ? 1.064 -4.859 -16.111 1.00 84.44 187 VAL A N 1
ATOM 1460 C CA . VAL A 1 187 ? 0.961 -5.695 -17.302 1.00 84.44 187 VAL A CA 1
ATOM 1461 C C . VAL A 1 187 ? 2.252 -6.474 -17.442 1.00 84.44 187 VAL A C 1
ATOM 1463 O O . VAL A 1 187 ? 3.331 -5.888 -17.424 1.00 84.44 187 VAL A O 1
ATOM 1466 N N . VAL A 1 188 ? 2.142 -7.785 -17.605 1.00 88.06 188 VAL A N 1
ATOM 1467 C CA . VAL A 1 188 ? 3.282 -8.665 -17.848 1.00 88.06 188 VAL A CA 1
ATOM 1468 C C . VAL A 1 188 ? 2.962 -9.495 -19.077 1.00 88.06 188 VAL A C 1
ATOM 1470 O O . VAL A 1 188 ? 1.904 -10.120 -19.145 1.00 88.06 188 VAL A O 1
ATOM 1473 N N . ARG A 1 189 ? 3.849 -9.456 -20.067 1.00 91.94 189 ARG A N 1
ATOM 1474 C CA . ARG A 1 189 ? 3.743 -10.228 -21.307 1.00 91.94 189 ARG A CA 1
ATOM 1475 C C . ARG A 1 189 ? 5.096 -10.813 -21.660 1.00 91.94 189 ARG A C 1
ATOM 1477 O O . ARG A 1 189 ? 6.127 -10.280 -21.260 1.00 91.94 189 ARG A O 1
ATOM 1484 N N . PHE A 1 190 ? 5.067 -11.896 -22.416 1.00 90.38 190 PHE A N 1
ATOM 1485 C CA . PHE A 1 190 ? 6.257 -12.532 -22.948 1.00 90.38 190 PHE A CA 1
ATOM 1486 C C . PHE A 1 190 ? 6.204 -12.439 -24.473 1.00 90.38 190 PHE A C 1
ATOM 1488 O O . PHE A 1 190 ? 5.209 -12.848 -25.071 1.00 90.38 190 PHE A O 1
ATOM 1495 N N . GLU A 1 191 ? 7.226 -11.845 -25.080 1.00 90.31 191 GLU A N 1
ATOM 1496 C CA . GLU A 1 191 ? 7.338 -11.613 -26.525 1.00 90.31 191 GLU A CA 1
ATOM 1497 C C . GLU A 1 191 ? 8.755 -11.998 -26.955 1.00 90.31 191 GLU A C 1
ATOM 1499 O O . GLU A 1 191 ? 9.703 -11.449 -26.410 1.00 90.31 191 GLU A O 1
ATOM 1504 N N . ASP A 1 192 ? 8.906 -12.940 -27.892 1.00 83.56 192 ASP A N 1
ATOM 1505 C CA . ASP A 1 192 ? 10.196 -13.329 -28.492 1.00 83.56 192 ASP A CA 1
ATOM 1506 C C . ASP A 1 192 ? 11.334 -13.531 -27.466 1.00 83.56 192 ASP A C 1
ATOM 1508 O O . ASP A 1 192 ? 12.412 -12.960 -27.583 1.00 83.56 192 ASP A O 1
ATOM 1512 N N . GLU A 1 193 ? 11.063 -14.321 -26.421 1.00 86.00 193 GLU A N 1
ATOM 1513 C CA . GLU A 1 193 ? 11.970 -14.607 -25.289 1.00 86.00 193 GLU A CA 1
ATOM 1514 C C . GLU A 1 193 ? 12.219 -13.445 -24.308 1.00 86.00 193 GLU A C 1
ATOM 1516 O O . GLU A 1 193 ? 12.925 -13.599 -23.307 1.00 86.00 193 GLU A O 1
ATOM 1521 N N . MET A 1 194 ? 11.575 -12.302 -24.531 1.00 87.75 194 MET A N 1
ATOM 1522 C CA . MET A 1 194 ? 11.701 -11.101 -23.715 1.00 87.75 194 MET A CA 1
ATOM 1523 C C . MET A 1 194 ? 10.483 -10.897 -22.814 1.00 87.75 194 MET A C 1
ATOM 1525 O O . MET A 1 194 ? 9.324 -11.008 -23.221 1.00 87.75 194 MET A O 1
ATOM 1529 N N . LEU A 1 195 ? 10.748 -10.530 -21.560 1.00 90.94 195 LEU A N 1
ATOM 1530 C CA . LEU A 1 195 ? 9.713 -10.161 -20.602 1.00 90.94 195 LEU A CA 1
ATOM 1531 C C . LEU A 1 195 ? 9.381 -8.671 -20.732 1.00 90.94 195 LEU A C 1
ATOM 1533 O O . LEU A 1 195 ? 10.173 -7.805 -20.359 1.00 90.94 195 LEU A O 1
ATOM 1537 N N . VAL A 1 196 ? 8.176 -8.368 -21.205 1.00 91.19 196 VAL A N 1
ATOM 1538 C CA . VAL A 1 196 ? 7.655 -7.003 -21.297 1.00 91.19 196 VAL A CA 1
ATOM 1539 C C . VAL A 1 196 ? 6.851 -6.691 -20.040 1.00 91.19 196 VAL A C 1
ATOM 1541 O O . VAL A 1 196 ? 5.749 -7.209 -19.840 1.00 91.19 196 VAL A O 1
ATOM 1544 N N . VAL A 1 197 ? 7.391 -5.805 -19.199 1.00 89.81 197 VAL A N 1
ATOM 1545 C CA . VAL A 1 197 ? 6.741 -5.346 -17.965 1.00 89.81 197 VAL A CA 1
ATOM 1546 C C . VAL A 1 197 ? 6.262 -3.906 -18.128 1.00 89.81 197 VAL A C 1
ATOM 1548 O O . VAL A 1 197 ? 7.045 -2.985 -18.349 1.00 89.81 197 VAL A O 1
ATOM 1551 N N . GLY A 1 198 ? 4.955 -3.706 -17.999 1.00 87.94 198 GLY A N 1
ATOM 1552 C CA . GLY A 1 198 ? 4.308 -2.402 -17.980 1.00 87.94 198 GLY A CA 1
ATOM 1553 C C . GLY A 1 198 ? 3.908 -2.005 -16.564 1.00 87.94 198 GLY A C 1
ATOM 1554 O O . GLY A 1 198 ? 3.266 -2.771 -15.850 1.00 87.94 198 GLY A O 1
ATOM 1555 N N . GLY A 1 199 ? 4.239 -0.781 -16.170 1.00 85.88 199 GLY A N 1
ATOM 1556 C CA . GLY A 1 199 ? 3.851 -0.209 -14.881 1.00 85.88 199 GLY A CA 1
ATOM 1557 C C . GLY A 1 199 ? 4.174 1.275 -14.826 1.00 85.88 199 GLY A C 1
ATOM 1558 O O . GLY A 1 199 ? 4.412 1.894 -15.868 1.00 85.88 199 GLY A O 1
ATOM 1559 N N . VAL A 1 200 ? 4.113 1.858 -13.635 1.00 84.56 200 VAL A N 1
ATOM 1560 C CA . VAL A 1 200 ? 4.501 3.252 -13.411 1.00 84.56 200 VAL A CA 1
ATOM 1561 C C . VAL A 1 200 ? 5.773 3.267 -12.579 1.00 84.56 200 VAL A C 1
ATOM 1563 O O . VAL A 1 200 ? 5.796 2.708 -11.485 1.00 84.56 200 VAL A O 1
ATOM 1566 N N . ASP A 1 201 ? 6.815 3.893 -13.117 1.00 86.31 201 ASP A N 1
ATOM 1567 C CA . ASP A 1 201 ? 8.108 4.035 -12.453 1.00 86.31 201 ASP A CA 1
ATOM 1568 C C . ASP A 1 201 ? 8.020 4.993 -11.253 1.00 86.31 201 ASP A C 1
ATOM 1570 O O . ASP A 1 201 ? 7.309 6.008 -11.281 1.00 86.31 201 ASP A O 1
ATOM 1574 N N . ARG A 1 202 ? 8.717 4.644 -10.172 1.00 81.56 202 ARG A N 1
ATOM 1575 C CA . ARG A 1 202 ? 8.719 5.338 -8.880 1.00 81.56 202 ARG A CA 1
ATOM 1576 C C . ARG A 1 202 ? 10.129 5.363 -8.289 1.00 81.56 202 ARG A C 1
ATOM 1578 O O . ARG A 1 202 ? 10.967 4.527 -8.602 1.00 81.56 202 ARG A O 1
ATOM 1585 N N . GLY A 1 203 ? 10.363 6.304 -7.374 1.00 83.19 203 GLY A N 1
ATOM 1586 C CA . GLY A 1 203 ? 11.672 6.507 -6.750 1.00 83.19 203 GLY A CA 1
ATOM 1587 C C . GLY A 1 203 ? 12.605 7.296 -7.667 1.00 83.19 203 GLY A C 1
ATOM 1588 O O . GLY A 1 203 ? 12.208 8.337 -8.199 1.00 83.19 203 GLY A O 1
ATOM 1589 N N . LYS A 1 204 ? 13.840 6.823 -7.851 1.00 81.81 204 LYS A N 1
ATOM 1590 C CA . LYS A 1 204 ? 14.772 7.415 -8.829 1.00 81.81 204 LYS A CA 1
ATOM 1591 C C . LYS A 1 204 ? 14.451 6.868 -10.214 1.00 81.81 204 LYS A C 1
ATOM 1593 O O . LYS A 1 204 ? 14.323 5.668 -10.342 1.00 81.81 204 LYS A O 1
ATOM 1598 N N . GLY A 1 205 ? 14.345 7.722 -11.231 1.00 83.75 205 GLY A N 1
ATOM 1599 C CA . GLY A 1 205 ? 13.928 7.301 -12.573 1.00 83.75 205 GLY A CA 1
ATOM 1600 C C . GLY A 1 205 ? 14.716 6.108 -13.139 1.00 83.75 205 GLY A C 1
ATOM 1601 O O . GLY A 1 205 ? 15.936 6.019 -12.952 1.00 83.75 205 GLY A O 1
ATOM 1602 N N . LEU A 1 206 ? 14.015 5.215 -13.839 1.00 86.44 206 LEU A N 1
ATOM 1603 C CA . LEU A 1 206 ? 14.568 4.015 -14.468 1.00 86.44 206 LEU A CA 1
ATOM 1604 C C . LEU A 1 206 ? 15.632 4.366 -15.522 1.00 86.44 206 LEU A C 1
ATOM 1606 O O . LEU A 1 206 ? 15.419 5.215 -16.388 1.00 86.44 206 LEU A O 1
ATOM 1610 N N . LYS A 1 207 ? 16.775 3.674 -15.477 1.00 88.25 207 LYS A N 1
ATOM 1611 C CA . LYS A 1 207 ? 17.867 3.794 -16.459 1.00 88.25 207 LYS A CA 1
ATOM 1612 C C . LYS A 1 207 ? 18.090 2.450 -17.142 1.00 88.25 207 LYS A C 1
ATOM 1614 O O . LYS A 1 207 ? 18.275 1.466 -16.435 1.00 88.25 207 LYS A O 1
ATOM 1619 N N . ALA A 1 208 ? 18.113 2.427 -18.476 1.00 87.44 208 ALA A N 1
ATOM 1620 C CA . ALA A 1 208 ? 18.278 1.199 -19.260 1.00 87.44 208 ALA A CA 1
ATOM 1621 C C . ALA A 1 208 ? 19.632 0.503 -19.016 1.00 87.44 208 ALA A C 1
ATOM 1623 O O . ALA A 1 208 ? 19.698 -0.717 -18.997 1.00 87.44 208 ALA A O 1
ATOM 1624 N N . ASP A 1 209 ? 20.689 1.260 -18.713 1.00 89.44 209 ASP A N 1
ATOM 1625 C CA . ASP A 1 209 ? 22.027 0.696 -18.468 1.00 89.44 209 ASP A CA 1
ATOM 1626 C C . ASP A 1 209 ? 22.155 -0.057 -17.131 1.00 89.44 209 ASP A C 1
ATOM 1628 O O . ASP A 1 209 ? 23.220 -0.583 -16.806 1.00 89.44 209 ASP A O 1
ATOM 1632 N N . ARG A 1 210 ? 21.109 -0.060 -16.295 1.00 90.12 210 ARG A N 1
ATOM 1633 C CA . ARG A 1 210 ? 21.127 -0.707 -14.978 1.00 90.12 210 ARG A CA 1
ATOM 1634 C C . ARG A 1 210 ? 20.436 -2.062 -15.014 1.00 90.12 210 ARG A C 1
ATOM 1636 O O . ARG A 1 210 ? 19.477 -2.277 -15.748 1.00 90.12 210 ARG A O 1
ATOM 1643 N N . LEU A 1 211 ? 20.901 -2.952 -14.141 1.00 92.25 211 LEU A N 1
ATOM 1644 C CA . LEU A 1 211 ? 20.225 -4.213 -13.868 1.00 92.25 211 LEU A CA 1
ATOM 1645 C C . LEU A 1 211 ? 18.916 -3.970 -13.108 1.00 92.25 211 LEU A C 1
ATOM 1647 O O . LEU A 1 211 ? 18.823 -3.072 -12.264 1.00 92.25 211 LEU A O 1
ATOM 1651 N N . VAL A 1 212 ? 17.928 -4.811 -13.390 1.00 91.69 212 VAL A N 1
ATOM 1652 C CA . VAL A 1 212 ? 16.647 -4.877 -12.689 1.00 91.69 212 VAL A CA 1
ATOM 1653 C C . VAL A 1 212 ? 16.575 -6.198 -11.949 1.00 91.69 212 VAL A C 1
ATOM 1655 O O . VAL A 1 212 ? 16.710 -7.261 -12.547 1.00 91.69 212 VAL A O 1
ATOM 1658 N N . HIS A 1 213 ? 16.324 -6.125 -10.648 1.00 88.31 213 HIS A N 1
ATOM 1659 C CA . HIS A 1 213 ? 16.026 -7.296 -9.840 1.00 88.31 213 HIS A CA 1
ATOM 1660 C C . HIS A 1 213 ? 14.520 -7.565 -9.858 1.00 88.31 213 HIS A C 1
ATOM 1662 O O . HIS A 1 213 ? 13.728 -6.682 -9.515 1.00 88.31 213 HIS A O 1
ATOM 1668 N N . ILE A 1 214 ? 14.119 -8.782 -10.228 1.00 86.56 214 ILE A N 1
ATOM 1669 C CA . ILE A 1 214 ? 12.727 -9.230 -10.110 1.00 86.56 214 ILE A CA 1
ATOM 1670 C C . ILE A 1 214 ? 12.606 -10.062 -8.835 1.00 86.56 214 ILE A C 1
ATOM 1672 O O . ILE A 1 214 ? 13.228 -11.118 -8.710 1.00 86.56 214 ILE A O 1
ATOM 1676 N N . GLN A 1 215 ? 11.776 -9.595 -7.901 1.00 80.94 215 GLN A N 1
ATOM 1677 C CA . GLN A 1 215 ? 11.559 -10.256 -6.613 1.00 80.94 215 GLN A CA 1
ATOM 1678 C C . GLN A 1 215 ? 11.147 -11.725 -6.804 1.00 80.94 215 GLN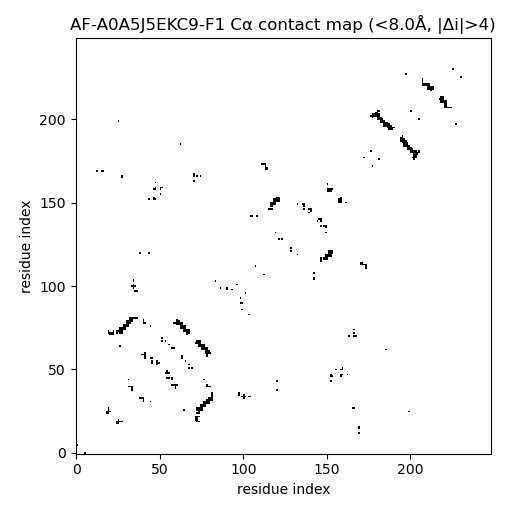 A C 1
ATOM 1680 O O . GLN A 1 215 ? 10.208 -12.016 -7.543 1.00 80.94 215 GLN A O 1
ATOM 1685 N N . GLY A 1 216 ? 11.830 -12.638 -6.109 1.00 79.00 216 GLY A N 1
ATOM 1686 C CA . GLY A 1 216 ? 11.591 -14.086 -6.208 1.00 79.00 216 GLY A CA 1
ATOM 1687 C C . GLY A 1 216 ? 12.303 -14.771 -7.379 1.00 79.00 216 GLY A C 1
ATOM 1688 O O . GLY A 1 216 ? 12.244 -15.991 -7.489 1.00 79.00 216 GLY A O 1
ATOM 1689 N N . PHE A 1 217 ? 12.999 -14.004 -8.218 1.00 86.00 217 PHE A N 1
ATOM 1690 C CA . PHE A 1 217 ? 13.813 -14.511 -9.316 1.00 86.00 217 PHE A CA 1
ATOM 1691 C C . PHE A 1 217 ? 15.267 -14.0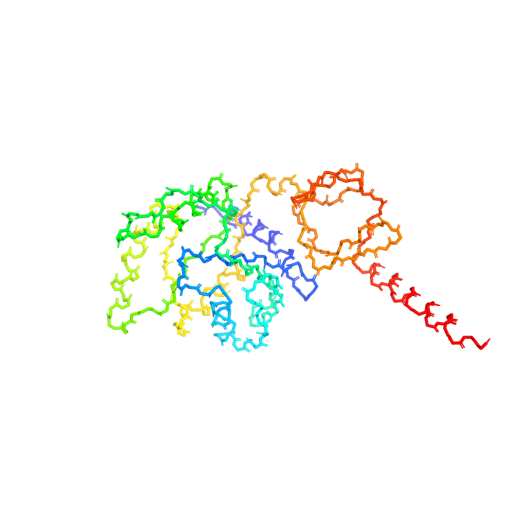57 -9.129 1.00 86.00 217 PHE A C 1
ATOM 1693 O O . PHE A 1 217 ? 15.917 -14.444 -8.159 1.00 86.00 217 PHE A O 1
ATOM 1700 N N . ARG A 1 218 ? 15.800 -13.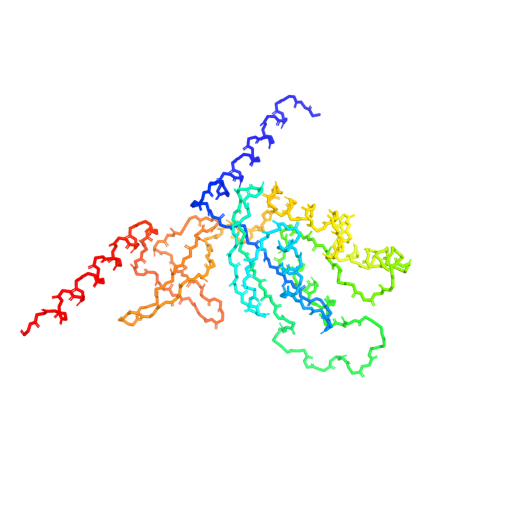264 -10.062 1.00 91.44 218 ARG A N 1
ATOM 1701 C CA . ARG A 1 218 ? 17.194 -12.813 -10.092 1.00 91.44 218 ARG A CA 1
ATOM 1702 C C . ARG A 1 218 ? 17.311 -11.438 -10.747 1.00 91.44 218 ARG A C 1
ATOM 1704 O O . ARG A 1 218 ? 16.306 -10.783 -11.032 1.00 91.44 218 ARG A O 1
ATOM 1711 N N . ASP A 1 219 ? 18.549 -11.040 -10.999 1.00 92.81 219 ASP A N 1
ATOM 1712 C CA . ASP A 1 219 ? 18.889 -9.819 -11.714 1.00 92.81 219 ASP A CA 1
ATOM 1713 C C . ASP A 1 219 ? 18.875 -10.055 -13.229 1.00 92.81 219 ASP A C 1
ATOM 1715 O O . ASP A 1 219 ? 19.343 -11.086 -13.721 1.00 92.81 219 ASP A O 1
ATOM 1719 N N . PHE A 1 220 ? 18.342 -9.086 -13.968 1.00 92.75 220 PHE A N 1
ATOM 1720 C CA . PHE A 1 220 ? 18.224 -9.105 -15.423 1.00 92.75 220 PHE A CA 1
ATOM 1721 C C . PHE A 1 220 ? 18.671 -7.766 -16.012 1.00 92.75 220 PHE A C 1
ATOM 1723 O O . PHE A 1 220 ? 18.535 -6.717 -15.382 1.00 92.75 220 PHE A O 1
ATOM 1730 N N . GLN A 1 221 ? 19.194 -7.792 -17.234 1.00 92.44 221 GLN A N 1
ATOM 1731 C CA . GLN A 1 221 ? 19.550 -6.582 -17.969 1.00 92.44 221 GLN A CA 1
ATOM 1732 C C . GLN A 1 221 ? 18.336 -6.042 -18.732 1.00 92.44 221 GLN A C 1
ATOM 1734 O O . GLN A 1 221 ? 17.568 -6.811 -19.309 1.00 92.44 221 GLN A O 1
ATOM 1739 N N . ILE A 1 222 ? 18.165 -4.717 -18.749 1.00 91.50 222 ILE A N 1
ATOM 1740 C CA . ILE A 1 222 ? 17.136 -4.071 -19.569 1.00 91.50 222 ILE A CA 1
ATOM 1741 C C . ILE A 1 222 ? 17.647 -3.992 -21.008 1.00 91.50 222 ILE A C 1
ATOM 1743 O O . ILE A 1 222 ? 18.715 -3.443 -21.261 1.00 91.50 222 ILE A O 1
ATOM 1747 N N . HIS A 1 223 ? 16.861 -4.505 -21.949 1.00 89.25 223 HIS A N 1
ATOM 1748 C CA . HIS A 1 223 ? 17.147 -4.369 -23.377 1.00 89.25 223 HIS A CA 1
ATOM 1749 C C . HIS A 1 223 ? 16.582 -3.065 -23.959 1.00 89.25 223 HIS A C 1
ATOM 1751 O O . HIS A 1 223 ? 17.292 -2.307 -24.609 1.00 89.25 223 HIS A O 1
ATOM 1757 N N . GLU A 1 224 ? 15.303 -2.777 -23.703 1.00 86.94 224 GLU A N 1
ATOM 1758 C CA . GLU A 1 224 ? 14.613 -1.582 -24.197 1.00 86.94 224 GLU A CA 1
ATOM 1759 C C . GLU A 1 224 ? 13.713 -1.018 -23.089 1.00 86.94 224 GLU A C 1
ATOM 1761 O O . GLU A 1 224 ? 13.055 -1.769 -22.365 1.00 86.94 224 GLU A O 1
ATOM 1766 N N . SER A 1 225 ? 13.661 0.309 -22.959 1.00 85.31 225 SER A N 1
ATOM 1767 C CA . SER A 1 225 ? 12.664 0.998 -22.140 1.00 85.31 225 SER A CA 1
ATOM 1768 C C . SER A 1 225 ? 11.924 2.029 -22.988 1.00 85.31 225 SER A C 1
ATOM 1770 O O . SER A 1 225 ? 12.524 2.854 -23.673 1.00 85.31 225 SER A O 1
ATOM 1772 N N . LEU A 1 226 ? 10.591 1.967 -22.966 1.00 84.00 226 LEU A N 1
ATOM 1773 C CA . LEU A 1 226 ? 9.727 2.871 -23.719 1.00 84.00 226 LEU A CA 1
ATOM 1774 C C . LEU A 1 226 ? 8.769 3.592 -22.770 1.00 84.00 226 LEU A C 1
ATOM 1776 O O . LEU A 1 226 ? 8.157 2.947 -21.912 1.00 84.00 226 LEU A O 1
ATOM 1780 N N . PRO A 1 227 ? 8.572 4.913 -22.923 1.00 79.06 227 PRO A N 1
ATOM 1781 C CA . PRO A 1 227 ? 7.555 5.615 -22.161 1.00 79.06 227 PRO A CA 1
ATOM 1782 C C . PRO A 1 227 ? 6.158 5.142 -22.594 1.00 79.06 227 PRO A C 1
ATOM 1784 O O . PRO A 1 227 ? 5.916 4.812 -23.758 1.00 79.06 227 PRO A O 1
ATOM 1787 N N . ARG A 1 228 ? 5.218 5.098 -21.641 1.00 69.25 228 ARG A N 1
ATOM 1788 C CA . ARG A 1 228 ? 3.894 4.467 -21.816 1.00 69.25 228 ARG A CA 1
ATOM 1789 C C . ARG A 1 228 ? 3.122 5.002 -23.029 1.00 69.25 228 ARG A C 1
ATOM 1791 O O . ARG A 1 228 ? 2.515 4.225 -23.751 1.00 69.25 228 ARG A O 1
ATOM 1798 N N . ASN A 1 229 ? 3.184 6.306 -23.285 1.00 67.31 229 ASN A N 1
ATOM 1799 C CA . ASN A 1 229 ? 2.556 6.953 -24.443 1.00 67.31 229 ASN A CA 1
ATOM 1800 C C . ASN A 1 229 ? 3.089 6.432 -25.792 1.00 67.31 229 ASN A C 1
ATOM 1802 O O . ASN A 1 229 ? 2.313 6.257 -26.730 1.00 67.31 229 ASN A O 1
ATOM 1806 N N . MET A 1 230 ? 4.387 6.140 -25.886 1.00 61.12 230 MET A N 1
ATOM 1807 C CA . MET A 1 230 ? 4.995 5.564 -27.088 1.00 61.12 230 MET A CA 1
ATOM 1808 C C . MET A 1 230 ? 4.777 4.050 -27.175 1.00 61.12 230 MET A C 1
ATOM 1810 O O . MET A 1 230 ? 4.586 3.528 -28.271 1.00 61.12 230 MET A O 1
ATOM 1814 N N . ALA A 1 231 ? 4.734 3.351 -26.037 1.00 60.22 231 ALA A N 1
ATOM 1815 C CA . ALA A 1 231 ? 4.443 1.919 -25.989 1.00 60.22 231 ALA A CA 1
ATOM 1816 C C . ALA A 1 231 ? 3.027 1.602 -26.505 1.00 60.22 231 ALA A C 1
ATOM 1818 O O . ALA A 1 231 ? 2.872 0.711 -27.338 1.00 60.22 231 ALA A O 1
ATOM 1819 N N . THR A 1 232 ? 2.009 2.374 -26.100 1.00 61.72 232 THR A N 1
ATOM 1820 C CA . THR A 1 232 ? 0.634 2.207 -26.610 1.00 61.72 232 THR A CA 1
ATOM 1821 C C . THR A 1 232 ? 0.559 2.464 -28.118 1.00 61.72 232 THR A C 1
ATOM 1823 O O . THR A 1 232 ? -0.123 1.743 -28.842 1.00 61.72 232 THR A O 1
ATOM 1826 N N . ALA A 1 233 ? 1.304 3.452 -28.626 1.00 58.97 233 ALA A N 1
ATOM 1827 C CA . ALA A 1 233 ? 1.367 3.734 -30.059 1.00 58.97 233 ALA A CA 1
ATOM 1828 C C . ALA A 1 233 ? 2.077 2.618 -30.854 1.00 58.97 233 ALA A C 1
ATOM 1830 O O . ALA A 1 233 ? 1.619 2.262 -31.941 1.00 58.97 233 ALA A O 1
ATOM 1831 N N . LYS A 1 234 ? 3.164 2.041 -30.316 1.00 60.88 234 LYS A N 1
ATOM 1832 C CA . LYS A 1 234 ? 3.879 0.891 -30.910 1.00 60.88 234 LYS A CA 1
ATOM 1833 C C . LYS A 1 234 ? 2.982 -0.353 -30.935 1.00 60.88 234 LYS A C 1
ATOM 1835 O O . LYS A 1 234 ? 2.936 -1.026 -31.958 1.00 60.88 234 LYS A O 1
ATOM 1840 N N . GLN A 1 235 ? 2.209 -0.591 -29.871 1.00 61.09 235 GLN A N 1
ATOM 1841 C CA . GLN A 1 235 ? 1.243 -1.695 -29.795 1.00 61.09 235 GLN A CA 1
ATOM 1842 C C . GLN A 1 235 ? 0.088 -1.556 -30.774 1.00 61.09 235 GLN A C 1
ATOM 1844 O O . GLN A 1 235 ? -0.213 -2.510 -31.479 1.00 61.09 235 GLN A O 1
ATOM 1849 N N . ASN A 1 236 ? -0.513 -0.372 -30.880 1.00 62.09 236 ASN A N 1
ATOM 1850 C CA . ASN A 1 236 ? -1.578 -0.155 -31.858 1.00 62.09 236 ASN A CA 1
ATOM 1851 C C . ASN A 1 236 ? -1.059 -0.336 -33.290 1.00 62.09 236 ASN A C 1
ATOM 1853 O O . ASN A 1 236 ? -1.755 -0.878 -34.139 1.00 62.09 236 ASN A O 1
ATOM 1857 N N . ARG A 1 237 ? 0.182 0.085 -33.575 1.00 60.38 237 ARG A N 1
ATOM 1858 C CA . ARG A 1 237 ? 0.804 -0.135 -34.888 1.00 60.38 237 ARG A CA 1
ATOM 1859 C C . ARG A 1 237 ? 1.102 -1.609 -35.158 1.00 60.38 237 ARG A C 1
ATOM 1861 O O . ARG A 1 237 ? 0.894 -2.047 -36.285 1.00 60.38 237 ARG A O 1
ATOM 1868 N N . SER A 1 238 ? 1.571 -2.371 -34.168 1.00 64.00 238 SER A N 1
ATOM 1869 C CA . SER A 1 238 ? 1.850 -3.801 -34.346 1.00 64.00 238 SER A CA 1
ATOM 1870 C C . SER A 1 238 ? 0.574 -4.639 -34.447 1.00 64.00 238 SER A C 1
ATOM 1872 O O . SER A 1 238 ? 0.538 -5.566 -35.254 1.00 64.00 238 SER A O 1
ATOM 1874 N N . SER A 1 239 ? -0.492 -4.294 -33.715 1.00 62.44 239 SER A N 1
ATOM 1875 C CA . SER A 1 239 ? -1.801 -4.944 -33.855 1.00 62.44 239 SER A CA 1
ATOM 1876 C C . SER A 1 239 ? -2.437 -4.644 -35.213 1.00 62.44 239 SER A C 1
ATOM 1878 O O . SER A 1 239 ? -2.855 -5.573 -35.894 1.00 62.44 239 SER A O 1
ATOM 1880 N N . LEU A 1 240 ? -2.406 -3.384 -35.667 1.00 62.94 240 LEU A N 1
ATOM 1881 C CA . LEU A 1 240 ? -2.868 -2.995 -37.008 1.00 62.94 240 LEU A CA 1
ATOM 1882 C C . LEU A 1 240 ? -2.062 -3.683 -38.123 1.00 62.94 240 LEU A C 1
ATOM 1884 O O . LEU A 1 240 ? -2.627 -4.064 -39.144 1.00 62.94 240 LEU A O 1
ATOM 1888 N N . ALA A 1 241 ? -0.750 -3.867 -37.941 1.00 61.88 241 ALA A N 1
ATOM 1889 C CA . ALA A 1 241 ? 0.093 -4.586 -38.897 1.00 61.88 241 ALA A CA 1
ATOM 1890 C C . ALA A 1 241 ? -0.199 -6.098 -38.926 1.00 61.88 241 ALA A C 1
ATOM 1892 O O . ALA A 1 241 ? -0.180 -6.694 -40.003 1.00 61.88 241 ALA A O 1
ATOM 1893 N N . ARG A 1 242 ? -0.509 -6.711 -37.774 1.00 59.66 242 ARG A N 1
ATOM 1894 C CA . ARG A 1 242 ? -0.942 -8.116 -37.684 1.00 59.66 242 ARG A CA 1
ATOM 1895 C C . ARG A 1 242 ? -2.318 -8.326 -38.323 1.00 59.66 242 ARG A C 1
ATOM 1897 O O . ARG A 1 242 ? -2.449 -9.196 -39.176 1.00 59.66 242 ARG A O 1
ATOM 1904 N N . GLU A 1 243 ? -3.294 -7.464 -38.038 1.00 60.53 243 GLU A N 1
ATOM 1905 C CA . GLU A 1 243 ? -4.621 -7.514 -38.679 1.00 60.53 243 GLU A CA 1
ATOM 1906 C C . GLU A 1 243 ? -4.554 -7.269 -40.197 1.00 60.53 243 GLU A C 1
ATOM 1908 O O . GLU A 1 243 ? -5.294 -7.882 -40.965 1.00 60.53 243 GLU A O 1
ATOM 1913 N N . ALA A 1 244 ? -3.648 -6.404 -40.665 1.00 60.53 244 ALA A N 1
ATOM 1914 C CA . ALA A 1 244 ? -3.420 -6.182 -42.096 1.00 60.53 244 ALA A CA 1
ATOM 1915 C C . ALA A 1 244 ? -2.700 -7.355 -42.790 1.00 60.53 244 ALA A C 1
ATOM 1917 O O . ALA A 1 244 ? -2.816 -7.501 -44.009 1.00 60.53 244 ALA A O 1
ATOM 1918 N N . SER A 1 245 ? -1.966 -8.179 -42.036 1.00 58.69 245 SER A N 1
ATOM 1919 C CA . SER A 1 245 ? -1.336 -9.412 -42.520 1.00 58.69 245 SER A CA 1
ATOM 1920 C C . SER A 1 245 ? -2.330 -10.573 -42.600 1.00 58.69 245 SER A C 1
ATOM 1922 O O . SER A 1 245 ? -2.233 -11.376 -43.519 1.00 58.69 245 SER A O 1
ATOM 1924 N N . GLU A 1 246 ? -3.291 -10.654 -41.677 1.00 58.28 246 GLU A N 1
ATOM 1925 C CA . GLU A 1 246 ? -4.326 -11.704 -41.650 1.00 58.28 246 GLU A CA 1
ATOM 1926 C C . GLU A 1 246 ? -5.476 -11.455 -42.644 1.00 58.28 246 GLU A C 1
ATOM 1928 O O . GLU A 1 246 ? -6.213 -12.375 -42.983 1.00 58.28 246 GLU A O 1
ATOM 1933 N N . ARG A 1 247 ? -5.631 -10.221 -43.148 1.00 54.88 247 ARG A N 1
ATOM 1934 C CA . ARG A 1 247 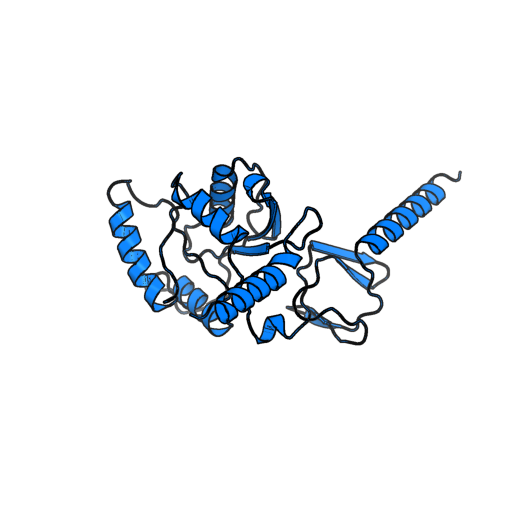? -6.658 -9.843 -44.142 1.00 54.88 247 ARG A CA 1
ATOM 1935 C C . ARG A 1 247 ? -6.201 -9.909 -45.604 1.00 54.88 247 ARG A C 1
ATOM 1937 O O . ARG A 1 247 ? -6.959 -9.492 -46.481 1.00 54.88 247 ARG A O 1
ATOM 1944 N N . ARG A 1 248 ? -4.985 -10.378 -45.895 1.00 46.72 248 ARG A N 1
ATOM 1945 C CA . ARG A 1 248 ? -4.566 -10.636 -47.283 1.00 46.72 248 ARG A CA 1
ATOM 1946 C C . ARG A 1 248 ? -4.974 -12.068 -47.664 1.00 46.72 248 ARG A C 1
ATOM 1948 O O . ARG A 1 248 ? -4.557 -12.973 -46.948 1.00 46.72 248 ARG A O 1
ATOM 1955 N N . PRO A 1 249 ? -5.807 -12.258 -48.707 1.00 50.62 249 PRO A N 1
ATOM 1956 C CA . PRO A 1 249 ? -6.196 -13.584 -49.186 1.00 50.62 249 PRO A CA 1
ATOM 1957 C C . PRO A 1 249 ? -5.012 -14.360 -49.771 1.00 50.62 249 PRO A C 1
ATOM 1959 O O . PRO A 1 249 ? -4.057 -13.706 -50.258 1.00 50.62 249 PRO A O 1
#

Organism: NCBI:txid1250544

Solvent-accessible surface area (backbone atoms only — not comparable to full-atom values): 15283 Å² total; per-residue (Å²): 132,55,77,64,57,56,50,50,57,50,51,54,51,49,63,70,47,52,60,37,55,51,93,89,29,51,54,49,78,44,78,36,77,38,56,53,94,91,56,55,37,28,58,50,52,49,39,39,32,50,56,68,78,44,90,69,92,66,56,76,55,49,78,45,76,47,78,40,74,96,74,53,33,39,37,30,38,35,26,38,68,85,70,85,83,76,80,88,87,74,80,91,79,71,94,74,74,63,65,65,29,55,51,49,53,51,55,47,52,75,73,56,63,54,79,76,83,49,73,42,76,91,84,64,60,84,83,53,45,63,60,52,44,54,52,50,39,61,57,45,37,75,82,37,70,85,54,89,62,64,36,42,45,83,38,89,63,46,21,42,51,49,54,47,46,72,70,70,52,81,75,49,77,42,70,83,58,47,73,30,57,47,64,60,77,77,40,79,49,79,54,98,95,38,80,49,74,40,62,57,81,39,60,34,81,82,56,58,95,44,74,44,72,46,91,97,72,55,77,42,77,50,87,81,84,71,59,68,78,57,44,54,53,53,47,54,52,53,51,52,51,50,55,59,59,72,69,57,134

Sequence (249 aa):
MSKIERRNKAADFETGSRIFRGKDAAPRIVAVVPLCGNVSSAAVVRSLLRSLDVEVEVPEYGICTTWVERFKQKIQWIVLRREMLAVPYGCKLADFVDPFGESLIRSIEAQGMSNTHTLVQPVESAKARPDVKKSLHSYVSRFLPATLKVHGTESSQEAPNLARSLCSSTLKGVHWRDDRSYLVAEVVRFEDEMLVVGGVDRGKGLKADRLVHIQGFRDFQIHESLPRNMATAKQNRSSLAREASERRP

Secondary structure (DSSP, 8-state):
--HHHHHHHHHHHHHHHHTT-STTSPPEEEEE---STT--HHHHHHHHHHTTT---PPPSSEEEEEEEGGGTEEEEEEE--S--S--TTS-TT-SSS-HHHHHHHHHHHHH--SS--EEE---S-TTTHHHHHHHHHHHHHTT-TT---EEETT-TTHHHHHHHHHHHSPPPP-HHHHTSEEEEEEEEEEETTEEEEEEEEEESPP-TTSEEEPTTS-EEE------HHHHHHHHHHHHHHHHHHHT--

Nearest PDB structures (foldseek):
  5iw7-assembly1_A  TM=8.861E-01  e=1.484E-13  Saccharomyces cerevisiae S288C
  8c01-assembly1_t  TM=7.479E-01  e=3.147E-15  Saccharomyces cerevisiae
  6rbd-assembly1_k  TM=8.115E-01  e=3.698E-14  Saccharomyces cerevisiae S288C
  5wwn-assembly1_A  TM=7.914E-01  e=8.955E-14  Saccharomyces cerevisiae S288C
  5iw7-assembly2_B  TM=8.488E-01  e=3.829E-13  Saccharomyces cerevisiae S288C

Foldseek 3Di:
DDPVVVVVVVVVLCVLCVQFAAPPHAAQEDEQDDLDPPDQSQVLVCLLCVLQVHDDDGDSAAWDWDQRPVLRGIHIYGGDDLCPPDDPDDDPDDPDDDVSSVVVLQVQVVQPDKDDEAEDEDPDDPVCVVVVQVVVCVVVCVSVVVHPGYAYSNDSPRSPVVVCCSSNPRIGDDVVDLCDKDFDFPDWDADPNDIDGDGDIHRPDDDQQDWDQDPPDGTDHRPDDDDPVVVVVVVVVVVVVVVVVVPDD

InterPro domains:
  IPR012948 AARP2CN [PF08142] (171-223)
  IPR012948 AARP2CN [SM00785] (158-230)
  IPR039761 Ribosome biogenesis protein Bms1/Tsr1 [PTHR12858] (3-224)